Protein AF-A0A2N0L7K6-F1 (afdb_monomer_lite)

Radius of gyration: 25.54 Å; chains: 1; bounding box: 43×101×71 Å

Secondary structure (DSSP, 8-state):
-----PPP----PPPP--SSTTS-PPPHHHHHHHHHHHGGG-S-EEBTT--EEEEEE--EEP-SSS-SEEEEEEEETTTEEEEEEEEEEEETTHHHHTTGGG-GGGTTEEEEEEEE--SSEEE-TTS-EEEEEESGGGG-------SS------HHHHHHHHHHHHTT-PPPSSHHHHHHHHHHHHHHHHHHHH--

Structure (mmCIF, N/CA/C/O backbone):
data_AF-A0A2N0L7K6-F1
#
_entry.id   AF-A0A2N0L7K6-F1
#
loop_
_atom_site.group_PDB
_atom_site.id
_atom_site.type_symbol
_atom_site.label_atom_id
_atom_site.label_alt_id
_atom_site.label_comp_id
_atom_site.label_asym_id
_atom_site.label_entity_id
_atom_site.label_seq_id
_atom_site.pdbx_PDB_ins_code
_atom_site.Cartn_x
_atom_site.Cartn_y
_atom_site.Cartn_z
_atom_site.occupancy
_atom_site.B_iso_or_equiv
_atom_site.auth_seq_id
_atom_site.auth_comp_id
_atom_site.auth_asym_id
_atom_site.auth_atom_id
_atom_site.pdbx_PDB_model_num
ATOM 1 N N . MET A 1 1 ? -4.166 68.630 -48.142 1.00 38.09 1 MET A N 1
ATOM 2 C CA . MET A 1 1 ? -5.495 68.003 -48.293 1.00 38.09 1 MET A CA 1
ATOM 3 C C . MET A 1 1 ? -5.289 66.510 -48.464 1.00 38.09 1 MET A C 1
ATOM 5 O O . MET A 1 1 ? -4.488 66.118 -49.300 1.00 38.09 1 MET A O 1
ATOM 9 N N . SER A 1 2 ? -5.915 65.737 -47.579 1.00 36.50 2 SER A N 1
ATOM 10 C CA . SER A 1 2 ? -5.762 64.294 -47.369 1.00 36.50 2 SER A CA 1
ATOM 11 C C . SER A 1 2 ? -6.182 63.423 -48.553 1.00 36.50 2 SER A C 1
ATOM 13 O O . SER A 1 2 ? -7.143 63.752 -49.243 1.00 36.50 2 SER A O 1
ATOM 15 N N . ALA A 1 3 ? -5.558 62.246 -48.669 1.00 35.44 3 ALA A N 1
ATOM 16 C CA . ALA A 1 3 ? -6.136 61.073 -49.321 1.00 35.44 3 ALA A CA 1
ATOM 17 C C . ALA A 1 3 ? -5.667 59.779 -48.615 1.00 35.44 3 ALA A C 1
ATOM 19 O O . ALA A 1 3 ? -4.509 59.393 -48.702 1.00 35.4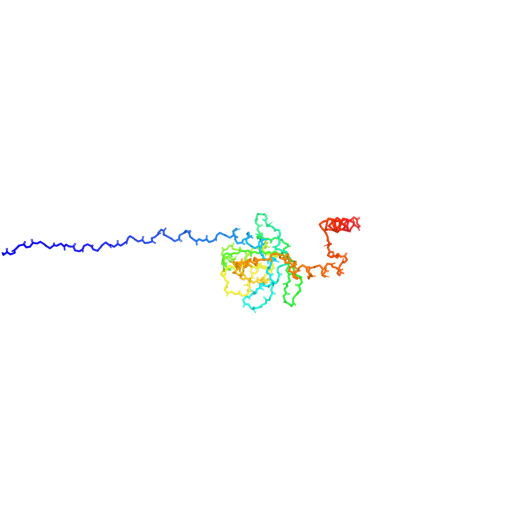4 3 ALA A O 1
ATOM 20 N N . VAL A 1 4 ? -6.592 59.207 -47.837 1.00 41.91 4 VAL A N 1
ATOM 21 C CA . VAL A 1 4 ? -6.990 57.787 -47.726 1.00 41.91 4 VAL A CA 1
ATOM 22 C C . VAL A 1 4 ? -5.918 56.694 -47.895 1.00 41.91 4 VAL A C 1
ATOM 24 O O . VAL A 1 4 ? -5.452 56.465 -49.002 1.00 41.91 4 VAL A O 1
ATOM 27 N N . LEU A 1 5 ? -5.717 55.874 -46.853 1.00 37.44 5 LEU A N 1
ATOM 28 C CA . LEU A 1 5 ? -5.849 54.411 -46.963 1.00 37.44 5 LEU A CA 1
ATOM 29 C C . LEU A 1 5 ? -6.133 53.788 -45.585 1.00 37.44 5 LEU A C 1
ATOM 31 O O . LEU A 1 5 ? -5.420 54.027 -44.615 1.00 37.44 5 LEU A O 1
ATOM 35 N N . ALA A 1 6 ? -7.219 53.022 -45.511 1.00 43.22 6 ALA A N 1
ATOM 36 C CA . ALA A 1 6 ? -7.657 52.282 -44.338 1.00 43.22 6 ALA A CA 1
ATOM 37 C C . ALA A 1 6 ? -6.909 50.945 -44.259 1.00 43.22 6 ALA A C 1
ATOM 39 O O . ALA A 1 6 ? -7.029 50.130 -45.175 1.00 43.22 6 ALA A O 1
ATOM 40 N N . GLU A 1 7 ? -6.189 50.694 -43.165 1.00 45.44 7 GLU A N 1
ATOM 41 C CA . GLU A 1 7 ? -5.662 49.363 -42.865 1.00 45.44 7 GLU A CA 1
ATOM 42 C C . GLU A 1 7 ? -6.612 48.582 -41.955 1.00 45.44 7 GLU A C 1
ATOM 44 O O . GLU A 1 7 ? -7.137 49.051 -40.944 1.00 45.44 7 GLU A O 1
ATOM 49 N N . LYS A 1 8 ? -6.868 47.362 -42.412 1.00 43.09 8 LYS A N 1
ATOM 50 C CA . LYS A 1 8 ? -7.850 46.396 -41.947 1.00 43.09 8 LYS A CA 1
ATOM 51 C C . LYS A 1 8 ? -7.255 45.622 -40.770 1.00 43.09 8 LYS A C 1
ATOM 53 O O . LYS A 1 8 ? -6.290 44.886 -40.938 1.00 43.09 8 LYS A O 1
ATOM 58 N N . LEU A 1 9 ? -7.859 45.761 -39.592 1.00 40.34 9 LEU A N 1
ATOM 59 C CA . LEU A 1 9 ? -7.552 44.972 -38.399 1.00 40.34 9 LEU A CA 1
ATOM 60 C C . LEU A 1 9 ? -7.878 43.487 -38.654 1.00 40.34 9 LEU A C 1
ATOM 62 O O . LEU A 1 9 ? -9.026 43.062 -38.514 1.00 40.34 9 LEU A O 1
ATOM 66 N N . VAL A 1 10 ? -6.881 42.690 -39.040 1.00 46.50 10 VAL A N 1
ATOM 67 C CA . VAL A 1 10 ? -6.981 41.226 -39.026 1.00 46.50 10 VAL A CA 1
ATOM 68 C C . VAL A 1 10 ? -6.795 40.775 -37.581 1.00 46.50 10 VAL A C 1
ATOM 70 O O . VAL A 1 10 ? -5.700 40.816 -37.031 1.00 46.50 10 VAL A O 1
ATOM 73 N N . ARG A 1 11 ? -7.898 40.376 -36.942 1.00 42.31 11 ARG A N 1
ATOM 74 C CA . ARG A 1 11 ? -7.862 39.607 -35.697 1.00 42.31 11 ARG A CA 1
ATOM 75 C C . ARG A 1 11 ? -7.390 38.201 -36.049 1.00 42.31 11 ARG A C 1
ATOM 77 O O . ARG A 1 11 ? -8.172 37.405 -36.565 1.00 42.31 11 ARG A O 1
ATOM 84 N N . GLU A 1 12 ? -6.122 37.903 -35.799 1.00 40.78 12 GLU A N 1
ATOM 85 C CA . GLU A 1 12 ? -5.646 36.524 -35.824 1.00 40.78 12 GLU A CA 1
ATOM 86 C C . GLU A 1 12 ? -6.385 35.743 -34.735 1.00 40.78 12 GLU A C 1
ATOM 88 O O . GLU A 1 12 ? -6.307 36.047 -33.544 1.00 40.78 12 GLU A O 1
ATOM 93 N N . THR A 1 13 ? -7.187 34.773 -35.162 1.00 44.47 13 THR A N 1
ATOM 94 C CA . THR A 1 13 ? -7.835 33.829 -34.253 1.00 44.47 13 THR A CA 1
ATOM 95 C C . THR A 1 13 ? -6.778 32.779 -33.910 1.00 44.47 13 THR A C 1
ATOM 97 O O . THR A 1 13 ? -6.239 32.180 -34.844 1.00 44.47 13 THR A O 1
ATOM 100 N N . PRO A 1 14 ? -6.422 32.555 -32.632 1.00 44.44 14 PRO A N 1
ATOM 101 C CA . PRO A 1 14 ? -5.421 31.549 -32.301 1.00 44.44 14 PRO A CA 1
ATOM 102 C C . PRO A 1 14 ? -5.922 30.155 -32.718 1.00 44.44 14 PRO A C 1
ATOM 104 O O . PRO A 1 14 ? -7.120 29.879 -32.593 1.00 44.44 14 PRO A O 1
ATOM 107 N N . PRO A 1 15 ? -5.041 29.272 -33.227 1.00 41.97 15 PRO A N 1
ATOM 108 C CA . PRO A 1 15 ? -5.446 27.948 -33.674 1.00 41.97 15 PRO A CA 1
ATOM 109 C C . PRO A 1 15 ? -6.003 27.124 -32.509 1.00 41.97 15 PRO A C 1
ATOM 111 O O . PRO A 1 15 ? -5.512 27.194 -31.379 1.00 41.97 15 PRO A O 1
ATOM 114 N N . ALA A 1 16 ? -7.042 26.343 -32.814 1.00 45.81 16 ALA A N 1
ATOM 115 C CA . ALA A 1 16 ? -7.744 25.474 -31.882 1.00 45.81 16 ALA A CA 1
ATOM 116 C C . ALA A 1 16 ? -6.770 24.597 -31.076 1.00 45.81 16 ALA A C 1
ATOM 118 O O . ALA A 1 16 ? -5.886 23.925 -31.613 1.00 45.81 16 ALA A O 1
ATOM 119 N N . SER A 1 17 ? -6.949 24.620 -29.759 1.00 49.50 17 SER A N 1
ATOM 120 C CA . SER A 1 17 ? -6.114 24.009 -28.727 1.00 49.50 17 SER A CA 1
ATOM 121 C C . SER A 1 17 ? -6.269 22.485 -28.632 1.00 49.50 17 SER A C 1
ATOM 123 O O . SER A 1 17 ? -6.449 21.934 -27.549 1.00 49.50 17 SER A O 1
ATOM 125 N N . GLU A 1 18 ? -6.168 21.763 -29.746 1.00 44.78 18 GLU A N 1
ATOM 126 C CA . GLU A 1 18 ? -6.489 20.328 -29.774 1.00 44.78 18 GLU A CA 1
ATOM 127 C C . GLU A 1 18 ? -5.304 19.389 -29.478 1.00 44.78 18 GLU A C 1
ATOM 129 O O . GLU A 1 18 ? -5.465 18.174 -29.463 1.00 44.78 18 GLU A O 1
ATOM 134 N N . HIS A 1 19 ? -4.105 19.913 -29.187 1.00 43.53 19 HIS A N 1
ATOM 135 C CA . HIS A 1 19 ? -2.897 19.079 -29.036 1.00 43.53 19 HIS A CA 1
ATOM 136 C C . HIS A 1 19 ? -2.070 19.284 -27.751 1.00 43.53 19 HIS A C 1
ATOM 138 O O . HIS A 1 19 ? -1.008 18.676 -27.609 1.00 43.53 19 HIS A O 1
ATOM 144 N N . TYR A 1 20 ? -2.547 20.058 -26.766 1.00 40.06 20 TYR A N 1
ATOM 145 C CA . TYR A 1 20 ? -1.814 20.278 -25.500 1.00 40.06 20 TYR A CA 1
ATOM 146 C C . TYR A 1 20 ? -2.262 19.372 -24.328 1.00 40.06 20 TYR A C 1
ATOM 148 O O . TYR A 1 20 ? -1.708 19.436 -23.234 1.00 40.06 20 TYR A O 1
ATOM 156 N N . GLY A 1 21 ? -3.245 18.487 -24.534 1.00 40.59 21 GLY A N 1
ATOM 157 C CA . GLY A 1 21 ? -3.916 17.750 -23.449 1.00 40.59 21 GLY A CA 1
ATOM 158 C C . GLY A 1 21 ? -3.275 16.437 -22.970 1.00 40.59 21 GLY A C 1
ATOM 159 O O . GLY A 1 21 ? -3.808 15.818 -22.055 1.00 40.59 21 GLY A O 1
ATOM 160 N N . LYS A 1 22 ? -2.163 15.967 -23.560 1.00 48.25 22 LYS A N 1
ATOM 161 C CA . LYS A 1 22 ? -1.591 14.631 -23.251 1.00 48.25 22 LYS A CA 1
ATOM 162 C C . LYS A 1 22 ? -0.268 14.621 -22.466 1.00 48.25 22 LYS A C 1
ATOM 164 O O . LYS A 1 22 ? 0.197 13.539 -22.124 1.00 48.25 22 LYS A O 1
ATOM 169 N N . LYS A 1 23 ? 0.359 15.768 -22.169 1.00 50.19 23 LYS A N 1
ATOM 170 C CA . LYS A 1 23 ? 1.785 15.800 -21.763 1.00 50.19 23 LYS A CA 1
ATOM 171 C C . LYS A 1 23 ? 2.121 15.832 -20.262 1.00 50.19 23 LYS A C 1
ATOM 173 O O . LYS A 1 23 ? 3.291 15.670 -19.954 1.00 50.19 23 LYS A O 1
ATOM 178 N N . ASN A 1 24 ? 1.160 15.933 -19.337 1.00 55.50 24 ASN A N 1
ATOM 179 C CA . ASN A 1 24 ? 1.453 16.032 -17.892 1.00 55.50 24 ASN A CA 1
ATOM 180 C C . ASN A 1 24 ? 0.629 15.057 -17.022 1.00 55.50 24 ASN A C 1
ATOM 182 O O . ASN A 1 24 ? -0.091 15.483 -16.123 1.00 55.50 24 ASN A O 1
ATOM 186 N N . ARG A 1 25 ? 0.712 13.740 -17.257 1.00 75.56 25 ARG A N 1
ATOM 187 C CA . ARG A 1 25 ? 0.256 12.752 -16.254 1.00 75.56 25 ARG A CA 1
ATOM 188 C C . ARG A 1 25 ? 1.461 12.194 -15.511 1.00 75.56 25 ARG A C 1
ATOM 190 O O . ARG A 1 25 ? 2.425 11.770 -16.141 1.00 75.56 25 ARG A O 1
ATOM 197 N N . ILE A 1 26 ? 1.397 12.204 -14.180 1.00 84.25 26 ILE A N 1
ATOM 198 C CA . ILE A 1 26 ? 2.394 11.556 -13.325 1.00 84.25 26 ILE A CA 1
ATOM 199 C C . ILE A 1 26 ? 2.335 10.047 -13.613 1.00 84.25 26 ILE A C 1
ATOM 201 O O . ILE A 1 26 ? 1.259 9.466 -13.487 1.00 84.25 26 ILE A O 1
ATOM 205 N N . PRO A 1 27 ? 3.439 9.399 -14.013 1.00 90.31 27 PRO A N 1
ATOM 206 C CA . PRO A 1 27 ? 3.455 7.953 -14.195 1.00 90.31 27 PRO A CA 1
ATOM 207 C C . PRO A 1 27 ? 3.298 7.209 -12.860 1.00 90.31 27 PRO A C 1
ATOM 209 O O . PRO A 1 27 ? 4.022 7.498 -11.906 1.00 90.31 27 PRO A O 1
ATOM 212 N N . GLU A 1 28 ? 2.427 6.200 -12.805 1.00 92.69 28 GLU A N 1
ATOM 213 C CA . GLU A 1 28 ? 2.146 5.421 -11.582 1.00 92.69 28 GLU A CA 1
ATOM 214 C C . GLU A 1 28 ? 3.379 4.692 -11.047 1.00 92.69 28 GLU A C 1
ATOM 216 O O . GLU A 1 28 ? 3.614 4.674 -9.842 1.00 92.69 28 GLU A O 1
ATOM 221 N N . HIS A 1 29 ? 4.278 4.235 -11.923 1.00 93.00 29 HIS A N 1
ATOM 222 C CA . HIS A 1 29 ? 5.540 3.630 -11.490 1.00 93.00 29 HIS A CA 1
ATOM 223 C C . HIS A 1 29 ? 6.430 4.592 -10.669 1.00 93.00 29 HIS A C 1
ATOM 225 O O . HIS A 1 29 ? 7.262 4.140 -9.879 1.00 93.00 29 HIS A O 1
ATOM 231 N N . LEU A 1 30 ? 6.292 5.918 -10.830 1.00 94.56 30 LEU A N 1
ATOM 232 C CA . LEU A 1 30 ? 6.985 6.886 -9.971 1.00 94.56 30 LEU A CA 1
ATOM 233 C C . LEU A 1 30 ? 6.340 6.961 -8.584 1.00 94.56 30 LEU A C 1
ATOM 235 O O . LEU A 1 30 ? 7.062 7.087 -7.596 1.00 94.56 30 LEU A O 1
ATOM 239 N N . LEU A 1 31 ? 5.014 6.829 -8.504 1.00 95.81 31 LEU A N 1
ATOM 240 C CA . LEU A 1 31 ? 4.284 6.733 -7.239 1.00 95.81 31 LEU A CA 1
ATOM 241 C C . LEU A 1 31 ? 4.623 5.435 -6.506 1.00 95.81 31 LEU A C 1
ATOM 243 O O . LEU A 1 31 ? 4.918 5.480 -5.315 1.00 95.81 31 LEU A O 1
ATOM 247 N N . ALA A 1 32 ? 4.715 4.312 -7.219 1.00 96.19 32 ALA A N 1
ATOM 248 C CA . ALA A 1 32 ? 5.182 3.047 -6.659 1.00 96.19 32 ALA A CA 1
ATOM 249 C C . ALA A 1 32 ? 6.607 3.156 -6.098 1.00 96.19 32 ALA A C 1
ATOM 251 O O . ALA A 1 32 ? 6.879 2.753 -4.966 1.00 96.19 32 ALA A O 1
ATOM 252 N N . ARG A 1 33 ? 7.528 3.797 -6.827 1.00 96.19 33 ARG A N 1
ATOM 253 C CA . ARG A 1 33 ? 8.880 4.073 -6.309 1.00 96.19 33 ARG A CA 1
ATOM 254 C C . ARG A 1 33 ? 8.867 4.992 -5.087 1.00 96.19 33 ARG A C 1
ATOM 256 O O . ARG A 1 33 ? 9.688 4.811 -4.188 1.00 96.19 33 ARG A O 1
ATOM 263 N N . LEU A 1 34 ? 7.978 5.984 -5.053 1.00 95.56 34 LEU A N 1
ATOM 264 C CA . LEU A 1 34 ? 7.824 6.877 -3.906 1.00 95.56 34 LEU A CA 1
ATOM 265 C C . LEU A 1 34 ? 7.324 6.105 -2.679 1.00 95.56 34 LEU A C 1
ATOM 267 O O . LEU A 1 34 ? 7.922 6.222 -1.609 1.00 95.56 34 LEU A O 1
ATOM 271 N N . TRP A 1 35 ? 6.299 5.271 -2.858 1.00 97.56 35 TRP A N 1
ATOM 272 C CA . TRP A 1 35 ? 5.774 4.364 -1.843 1.00 97.56 35 TRP A CA 1
ATOM 273 C C . TRP A 1 35 ? 6.875 3.472 -1.275 1.00 97.56 35 TRP A C 1
ATOM 275 O O . TRP A 1 35 ? 7.168 3.537 -0.081 1.00 97.56 35 TRP A O 1
ATOM 285 N N . GLN A 1 36 ? 7.573 2.734 -2.141 1.00 96.81 36 GLN A N 1
ATOM 286 C CA . GLN A 1 36 ? 8.645 1.822 -1.744 1.00 96.81 36 GLN A CA 1
ATOM 287 C C . GLN A 1 36 ? 9.720 2.507 -0.887 1.00 96.81 36 GLN A C 1
ATOM 289 O O . GLN A 1 36 ? 10.240 1.912 0.054 1.00 96.81 36 GLN A O 1
ATOM 294 N N . LYS A 1 37 ? 10.065 3.761 -1.205 1.00 95.19 37 LYS A N 1
ATOM 295 C CA . LYS A 1 37 ? 11.142 4.497 -0.527 1.00 95.19 37 LYS A CA 1
ATOM 296 C C . LYS A 1 37 ? 10.705 5.200 0.755 1.00 95.19 37 LYS A C 1
ATOM 298 O O . LYS A 1 37 ? 11.534 5.369 1.651 1.00 95.19 37 LYS A O 1
ATOM 303 N N . LYS A 1 38 ? 9.459 5.678 0.818 1.00 95.25 38 LYS A N 1
ATOM 304 C CA . LYS A 1 38 ? 9.026 6.636 1.847 1.00 95.25 38 LYS A CA 1
ATOM 305 C C . LYS A 1 38 ? 7.856 6.183 2.709 1.00 95.25 38 LYS A C 1
ATOM 307 O O . LYS A 1 38 ? 7.708 6.734 3.796 1.00 95.25 38 LYS A O 1
ATOM 312 N N . ALA A 1 39 ? 7.046 5.219 2.276 1.00 95.25 39 ALA A N 1
ATOM 313 C CA . ALA A 1 39 ? 5.815 4.865 2.982 1.00 95.25 39 ALA A CA 1
ATOM 314 C C . ALA A 1 39 ? 6.083 4.427 4.431 1.00 95.25 39 ALA A C 1
ATOM 316 O O . ALA A 1 39 ? 5.465 4.954 5.349 1.00 95.25 39 ALA A O 1
ATOM 317 N N . ALA A 1 40 ? 7.092 3.576 4.651 1.00 93.62 40 ALA A N 1
ATOM 318 C CA . ALA A 1 40 ? 7.474 3.111 5.990 1.00 93.62 40 ALA A CA 1
ATOM 319 C C . ALA A 1 40 ? 8.163 4.167 6.877 1.00 93.62 40 ALA A C 1
ATOM 321 O O . ALA A 1 40 ? 8.447 3.912 8.044 1.00 93.62 40 ALA A O 1
ATOM 322 N N . ARG A 1 41 ? 8.462 5.356 6.335 1.00 91.94 41 ARG A N 1
ATOM 323 C CA . ARG A 1 41 ? 9.000 6.487 7.112 1.00 91.94 41 ARG A CA 1
ATOM 324 C C . ARG A 1 41 ? 7.902 7.385 7.664 1.00 91.94 41 ARG A C 1
ATOM 326 O O . ARG A 1 41 ? 8.179 8.199 8.538 1.00 91.94 41 ARG A O 1
ATOM 333 N N . GLN A 1 42 ? 6.685 7.268 7.137 1.00 90.50 42 GLN A N 1
ATOM 334 C CA . GLN A 1 42 ? 5.552 8.015 7.658 1.00 90.50 42 GLN A CA 1
ATOM 335 C C . GLN A 1 42 ? 5.126 7.424 8.993 1.00 90.50 42 GLN A C 1
ATOM 337 O O . GLN A 1 42 ? 5.017 6.207 9.129 1.00 90.50 42 GLN A O 1
ATOM 342 N N . GLU A 1 43 ? 4.850 8.291 9.964 1.00 89.56 43 GLU A N 1
ATOM 343 C CA . GLU A 1 43 ? 4.298 7.843 11.239 1.00 89.56 43 GLU A CA 1
ATOM 344 C C . GLU A 1 43 ? 2.881 7.293 11.035 1.00 89.56 43 GLU A C 1
ATOM 346 O O . GLU A 1 43 ? 2.601 6.160 11.413 1.00 89.56 43 GLU A O 1
ATOM 351 N N . TRP A 1 44 ? 2.022 8.065 10.361 1.00 93.69 44 TRP A N 1
ATOM 352 C CA . TRP A 1 44 ? 0.657 7.670 10.025 1.00 93.69 44 TRP A CA 1
ATOM 353 C C . TRP A 1 44 ? 0.233 8.229 8.669 1.00 93.69 44 TRP A C 1
ATOM 355 O O . TRP A 1 44 ? 0.333 9.429 8.413 1.00 93.69 44 TRP A O 1
ATOM 365 N N . LEU A 1 45 ? -0.321 7.359 7.833 1.00 95.75 45 LEU A N 1
ATOM 366 C CA . LEU A 1 45 ? -1.228 7.725 6.754 1.00 95.75 45 LEU A CA 1
ATOM 367 C C . LEU A 1 45 ? -2.661 7.707 7.291 1.00 95.75 45 LEU A C 1
ATOM 369 O O . LEU A 1 45 ? -2.951 7.083 8.314 1.00 95.75 45 LEU A O 1
ATOM 373 N N . ARG A 1 46 ? -3.567 8.405 6.609 1.00 94.06 46 ARG A N 1
ATOM 374 C CA . ARG A 1 46 ? -4.976 8.473 6.998 1.00 94.06 46 ARG A CA 1
ATOM 375 C C . ARG A 1 46 ? -5.869 8.203 5.806 1.00 94.06 46 ARG A C 1
ATOM 377 O O . ARG A 1 46 ? -5.598 8.692 4.706 1.00 94.06 46 AR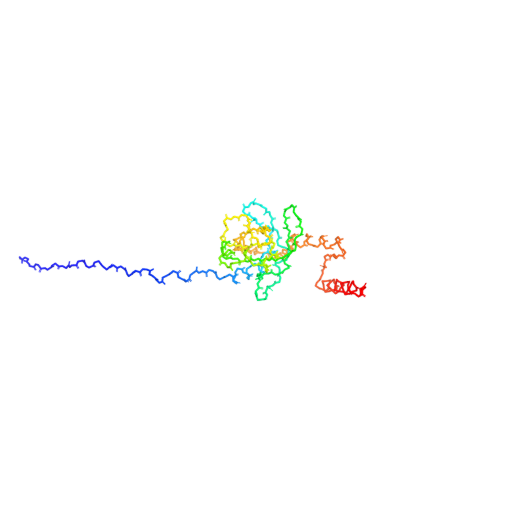G A O 1
ATOM 384 N N . THR A 1 47 ? -6.925 7.437 6.044 1.00 93.81 47 THR A N 1
ATOM 385 C CA . THR A 1 47 ? -8.018 7.308 5.083 1.00 93.81 47 THR A CA 1
ATOM 386 C C . THR A 1 47 ? -8.863 8.578 5.075 1.00 93.81 47 THR A C 1
ATOM 388 O O . THR A 1 47 ? -8.800 9.384 6.008 1.00 93.81 47 THR A O 1
ATOM 391 N N . HIS A 1 48 ? -9.702 8.749 4.051 1.00 86.38 48 HIS A N 1
ATOM 392 C CA . HIS A 1 48 ? -10.688 9.836 4.029 1.00 86.38 48 HIS A CA 1
ATOM 393 C C . HIS A 1 48 ? -11.657 9.774 5.233 1.00 86.38 48 HIS A C 1
ATOM 395 O O . HIS A 1 48 ? -12.127 10.804 5.703 1.00 86.38 48 HIS A O 1
ATOM 401 N N . GLY A 1 49 ? -11.910 8.574 5.775 1.00 85.69 49 GLY A N 1
ATOM 402 C CA . GLY A 1 49 ? -12.705 8.359 6.992 1.00 85.69 49 GLY A CA 1
ATOM 403 C C . GLY A 1 49 ? -11.956 8.628 8.306 1.00 85.69 49 GLY A C 1
ATOM 404 O O . GLY A 1 49 ? -12.536 8.504 9.379 1.00 85.69 49 GLY A O 1
ATOM 405 N N . GLY A 1 50 ? -10.670 8.991 8.248 1.00 91.31 50 GLY A N 1
ATOM 406 C CA . GLY A 1 50 ? -9.856 9.356 9.410 1.00 91.31 50 GLY A CA 1
ATOM 407 C C . GLY A 1 50 ? -9.079 8.209 10.062 1.00 91.31 50 GLY A C 1
ATOM 408 O O . GLY A 1 50 ? -8.183 8.499 10.863 1.00 91.31 50 GLY A O 1
ATOM 409 N N . THR A 1 51 ? -9.353 6.954 9.684 1.00 94.25 51 THR A N 1
ATOM 410 C CA . THR A 1 51 ? -8.639 5.758 10.162 1.00 94.25 51 THR A CA 1
ATOM 411 C C . THR A 1 51 ? -7.150 5.885 9.891 1.00 94.25 51 THR A C 1
ATOM 413 O O . THR A 1 51 ? -6.736 6.139 8.752 1.00 94.25 51 THR A O 1
ATOM 416 N N . LYS A 1 52 ? -6.334 5.699 10.929 1.00 95.94 52 LYS A N 1
ATOM 417 C CA . LYS A 1 52 ? -4.880 5.738 10.787 1.00 95.94 52 LYS A CA 1
ATOM 418 C C . LYS A 1 52 ? -4.327 4.399 10.313 1.00 95.94 52 LYS A C 1
ATOM 420 O O . LYS A 1 52 ? -4.711 3.337 10.802 1.00 95.94 52 LYS A O 1
ATOM 425 N N . ILE A 1 53 ? -3.384 4.474 9.382 1.00 97.00 53 ILE A N 1
ATOM 426 C CA . ILE A 1 53 ? -2.662 3.327 8.838 1.00 97.00 53 ILE A CA 1
ATOM 427 C C . ILE A 1 53 ? -1.172 3.644 8.862 1.00 97.00 53 ILE A C 1
ATOM 429 O O . ILE A 1 53 ? -0.736 4.634 8.276 1.00 97.00 53 ILE A O 1
ATOM 433 N N . ARG A 1 54 ? -0.379 2.805 9.525 1.00 96.88 54 ARG A N 1
ATOM 434 C CA . ARG A 1 54 ? 1.083 2.894 9.518 1.00 96.88 54 ARG A CA 1
ATOM 435 C C . ARG A 1 54 ? 1.652 1.769 8.673 1.00 96.88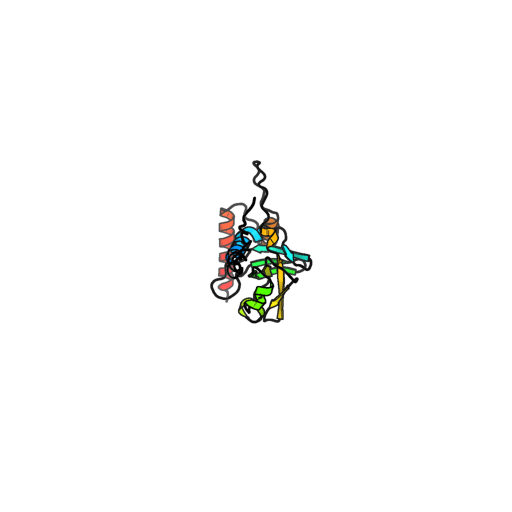 54 ARG A C 1
ATOM 437 O O . ARG A 1 54 ? 1.283 0.607 8.822 1.00 96.88 54 ARG A O 1
ATOM 444 N N . VAL A 1 55 ? 2.567 2.119 7.779 1.00 97.12 55 VAL A N 1
ATOM 445 C CA . VAL A 1 55 ? 3.252 1.146 6.928 1.00 97.12 55 VAL A CA 1
ATOM 446 C C . VAL A 1 55 ? 4.480 0.651 7.677 1.00 97.12 55 VAL A C 1
ATOM 448 O O . VAL A 1 55 ? 5.391 1.425 7.945 1.00 97.12 55 VAL A O 1
ATOM 451 N N . ILE A 1 56 ? 4.512 -0.634 8.018 1.00 96.19 56 ILE A N 1
ATOM 452 C CA . ILE A 1 56 ? 5.675 -1.260 8.661 1.00 96.19 56 ILE A CA 1
ATOM 453 C C . ILE A 1 56 ? 6.625 -1.790 7.588 1.00 96.19 56 ILE A C 1
ATOM 455 O O . ILE A 1 56 ? 7.829 -1.550 7.627 1.00 96.19 56 ILE A O 1
ATOM 459 N N . TYR A 1 57 ? 6.067 -2.481 6.594 1.00 97.19 57 TYR A N 1
ATOM 460 C CA . TYR A 1 57 ? 6.781 -2.949 5.414 1.00 97.19 57 TYR A CA 1
ATOM 461 C C . TYR A 1 57 ? 5.946 -2.616 4.172 1.00 97.19 57 TYR A C 1
ATOM 463 O O . TYR A 1 57 ? 4.796 -3.052 4.103 1.00 97.19 57 TYR A O 1
ATOM 471 N N . PRO A 1 58 ? 6.483 -1.869 3.185 1.00 97.12 58 PRO A N 1
ATOM 472 C CA . PRO A 1 58 ? 5.712 -1.428 2.019 1.00 97.12 58 PRO A CA 1
ATOM 473 C C . PRO A 1 58 ? 5.303 -2.569 1.078 1.00 97.12 58 PRO A C 1
ATOM 475 O O . PRO A 1 58 ? 4.488 -2.339 0.190 1.00 97.12 58 PRO A O 1
ATOM 478 N N . GLY A 1 59 ? 5.859 -3.769 1.270 1.00 97.81 59 GLY A N 1
ATOM 479 C CA . GLY A 1 59 ? 5.686 -4.920 0.392 1.00 97.81 59 GLY A CA 1
ATOM 480 C C . GLY A 1 59 ? 6.858 -5.111 -0.573 1.00 97.81 59 GLY A C 1
ATOM 481 O O . GLY A 1 59 ? 7.709 -4.234 -0.753 1.00 97.81 59 GLY A O 1
ATOM 482 N N . SER A 1 60 ? 6.905 -6.284 -1.197 1.00 96.50 60 SER A N 1
ATOM 483 C CA . SER A 1 60 ? 7.801 -6.590 -2.316 1.00 96.50 60 SER A CA 1
ATOM 484 C C . SER A 1 60 ? 7.128 -6.197 -3.626 1.00 96.50 60 SER A C 1
ATOM 486 O O . SER A 1 60 ? 5.940 -6.463 -3.774 1.00 96.50 60 SER A O 1
ATOM 488 N N . LEU A 1 61 ? 7.865 -5.625 -4.580 1.00 95.75 61 LEU A N 1
ATOM 489 C CA . LEU A 1 61 ? 7.313 -5.290 -5.900 1.00 95.75 61 LEU A CA 1
ATOM 490 C C . LEU A 1 61 ? 6.631 -6.511 -6.535 1.00 95.75 61 LEU A C 1
ATOM 492 O O . LEU A 1 61 ? 7.210 -7.600 -6.561 1.00 95.75 61 LEU A O 1
ATOM 496 N N . GLY A 1 62 ? 5.410 -6.321 -7.028 1.00 89.69 62 GLY A N 1
ATOM 497 C CA . GLY A 1 62 ? 4.705 -7.303 -7.839 1.00 89.69 62 GLY A CA 1
ATOM 498 C C . GLY A 1 62 ? 5.418 -7.520 -9.174 1.00 89.69 62 GLY A C 1
ATOM 499 O O . GLY A 1 62 ? 6.029 -6.606 -9.730 1.00 89.69 62 GLY A O 1
ATOM 500 N N . THR A 1 63 ? 5.362 -8.743 -9.699 1.00 82.00 63 THR A N 1
ATOM 501 C CA . THR A 1 63 ? 5.892 -9.067 -11.029 1.00 82.00 63 THR A CA 1
ATOM 502 C C . THR A 1 63 ? 4.764 -9.577 -11.911 1.00 82.00 63 THR A C 1
ATOM 504 O O . THR A 1 63 ? 4.237 -10.660 -11.665 1.00 82.00 63 THR A O 1
ATOM 507 N N . GLY A 1 64 ? 4.423 -8.819 -12.952 1.00 80.75 64 GLY A N 1
ATOM 508 C CA . GLY A 1 64 ? 3.380 -9.185 -13.911 1.00 80.75 64 GLY A CA 1
ATOM 509 C C . GLY A 1 64 ? 1.998 -8.660 -13.524 1.00 80.75 64 GLY A C 1
ATOM 510 O O . GLY A 1 64 ? 1.876 -7.526 -13.078 1.00 80.75 64 GLY A O 1
ATOM 511 N N . ALA A 1 65 ? 0.964 -9.469 -13.759 1.00 81.56 65 ALA A N 1
ATOM 512 C CA . ALA A 1 65 ? -0.418 -9.111 -13.454 1.00 81.56 65 ALA A CA 1
ATOM 513 C C . ALA A 1 65 ? -0.708 -9.233 -11.949 1.00 81.56 65 ALA A C 1
ATOM 515 O O . ALA A 1 65 ? -0.249 -10.177 -11.301 1.00 81.56 65 ALA A O 1
ATOM 516 N N . GLY A 1 66 ? -1.497 -8.303 -11.413 1.00 93.50 66 GLY A N 1
ATOM 517 C CA . GLY A 1 66 ? -1.830 -8.226 -9.993 1.00 93.50 66 GLY A CA 1
ATOM 518 C C . GLY A 1 66 ? -1.315 -6.935 -9.356 1.00 93.50 66 GLY A C 1
ATOM 519 O O . GLY A 1 66 ? -0.955 -6.004 -10.074 1.00 93.50 66 GLY A O 1
ATOM 520 N N . PRO A 1 67 ? -1.303 -6.869 -8.016 1.00 97.69 67 PRO A N 1
ATOM 521 C CA . PRO A 1 67 ? -1.075 -5.613 -7.330 1.00 97.69 67 PRO A CA 1
ATOM 522 C C . PRO A 1 67 ? 0.386 -5.153 -7.353 1.00 97.69 67 PRO A C 1
ATOM 524 O O . PRO A 1 67 ? 1.304 -5.981 -7.360 1.00 97.69 67 PRO A O 1
ATOM 527 N N . ASP A 1 68 ? 0.597 -3.837 -7.286 1.00 98.12 68 ASP A N 1
ATOM 528 C CA . ASP A 1 68 ? 1.922 -3.199 -7.339 1.00 98.12 68 ASP A CA 1
ATOM 529 C C . ASP A 1 68 ? 2.900 -3.726 -6.281 1.00 98.12 68 ASP A C 1
ATOM 531 O O . ASP A 1 68 ? 4.103 -3.861 -6.536 1.00 98.12 68 ASP A O 1
ATOM 535 N N . PHE A 1 69 ? 2.400 -4.026 -5.079 1.00 98.50 69 PHE A N 1
ATOM 536 C CA . PHE A 1 69 ? 3.187 -4.584 -3.984 1.00 98.50 69 PHE A CA 1
ATOM 537 C C . PHE A 1 69 ? 2.492 -5.775 -3.344 1.00 98.50 69 PHE A C 1
ATOM 539 O O . PHE A 1 69 ? 1.306 -5.744 -3.025 1.00 98.50 69 PHE A O 1
ATOM 546 N N . ARG A 1 70 ? 3.278 -6.813 -3.068 1.00 98.00 70 ARG A N 1
ATOM 547 C CA . ARG A 1 70 ? 2.846 -8.044 -2.412 1.00 98.00 70 ARG A CA 1
ATOM 548 C C . ARG A 1 70 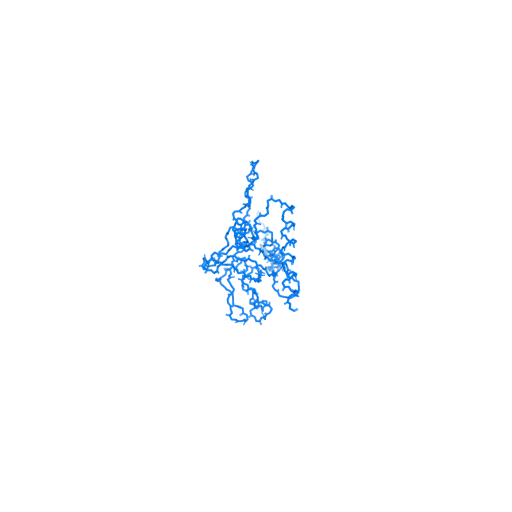? 3.324 -8.094 -0.971 1.00 98.00 70 ARG A C 1
ATOM 550 O O . ARG A 1 70 ? 4.445 -7.680 -0.671 1.00 98.00 70 ARG A O 1
ATOM 557 N N . ASN A 1 71 ? 2.526 -8.706 -0.099 1.00 97.00 71 ASN A N 1
ATOM 558 C CA . ASN A 1 71 ? 2.918 -9.026 1.281 1.00 97.00 71 ASN A CA 1
ATOM 559 C C . ASN A 1 71 ? 3.405 -7.823 2.114 1.00 97.00 71 ASN A C 1
ATOM 561 O O . ASN A 1 71 ? 4.304 -7.967 2.947 1.00 97.00 71 ASN A O 1
ATOM 565 N N . ALA A 1 72 ? 2.831 -6.645 1.896 1.00 98.25 72 ALA A N 1
ATOM 566 C CA . ALA A 1 72 ? 2.992 -5.516 2.793 1.00 98.25 72 ALA A CA 1
ATOM 567 C C . ALA A 1 72 ? 2.533 -5.874 4.212 1.00 98.25 72 ALA A C 1
ATOM 569 O O . ALA A 1 72 ? 1.661 -6.727 4.416 1.00 98.25 72 ALA A O 1
ATOM 570 N N . LEU A 1 73 ? 3.136 -5.202 5.189 1.00 98.12 73 LEU A N 1
ATOM 571 C CA . LEU A 1 73 ? 2.773 -5.296 6.595 1.00 98.12 73 LEU A CA 1
ATOM 572 C C . LEU A 1 73 ? 2.341 -3.914 7.069 1.00 98.12 73 LEU A C 1
ATOM 574 O O . LEU A 1 73 ? 3.124 -2.962 7.024 1.00 98.12 73 LEU A O 1
ATOM 578 N N . LEU A 1 74 ? 1.092 -3.816 7.501 1.00 97.19 74 LEU A N 1
ATOM 579 C CA . LEU A 1 74 ? 0.445 -2.579 7.906 1.00 97.19 74 LEU A CA 1
ATOM 580 C C . LEU A 1 74 ? -0.019 -2.706 9.351 1.00 97.19 74 LEU A C 1
ATOM 582 O O . LEU A 1 74 ? -0.454 -3.772 9.773 1.00 97.19 74 LEU A O 1
ATOM 586 N N . GLU A 1 75 ? 0.023 -1.611 10.090 1.00 96.62 75 GLU A N 1
ATOM 587 C CA . GLU A 1 75 ? -0.752 -1.465 11.314 1.00 96.62 75 GLU A CA 1
ATOM 588 C C . GLU A 1 75 ? -1.962 -0.588 11.015 1.00 96.62 75 GLU A C 1
ATOM 590 O O . GLU A 1 75 ? -1.823 0.537 10.529 1.00 96.62 75 GLU A O 1
ATOM 595 N N . VAL A 1 76 ? -3.145 -1.117 11.303 1.00 95.19 76 VAL A N 1
ATOM 596 C CA . VAL A 1 76 ? -4.425 -0.456 11.071 1.00 95.19 76 VAL A CA 1
ATOM 597 C C . VAL A 1 76 ? -5.070 -0.163 12.420 1.00 95.19 76 VAL A C 1
ATOM 599 O O . VAL A 1 76 ? -5.242 -1.057 13.253 1.00 95.19 76 VAL A O 1
ATOM 602 N N . GLU A 1 77 ? -5.422 1.100 12.644 1.00 92.19 77 GLU A N 1
ATOM 603 C CA . GLU A 1 77 ? -6.082 1.550 13.869 1.00 92.19 77 GLU A CA 1
ATOM 604 C C . GLU A 1 77 ? -7.357 0.736 14.141 1.00 92.19 77 GLU A C 1
ATOM 606 O O . GLU A 1 77 ? -8.226 0.606 13.282 1.00 92.19 77 GLU A O 1
ATOM 611 N N . GLY A 1 78 ? -7.448 0.151 15.339 1.00 92.19 78 GLY A N 1
ATOM 612 C CA . GLY A 1 78 ? -8.575 -0.694 15.748 1.00 92.19 78 GLY A CA 1
ATOM 613 C C . GLY A 1 78 ? -8.555 -2.136 15.220 1.00 92.19 78 GLY A C 1
ATOM 614 O O . GLY A 1 78 ? -9.337 -2.947 15.703 1.00 92.19 78 GLY A O 1
ATOM 615 N N . GLN A 1 79 ? -7.656 -2.484 14.292 1.00 93.31 79 GLN A N 1
ATOM 616 C CA . GLN A 1 79 ? -7.543 -3.838 13.723 1.00 93.31 79 GLN A CA 1
ATOM 617 C C . GLN A 1 79 ? -6.188 -4.510 14.014 1.00 93.31 79 GLN A C 1
ATOM 619 O O . GLN A 1 79 ? -6.096 -5.736 14.013 1.00 93.31 79 GLN A O 1
ATOM 624 N N . GLY A 1 80 ? -5.142 -3.735 14.311 1.00 91.88 80 GLY A N 1
ATOM 625 C CA . GLY A 1 80 ? -3.803 -4.251 14.595 1.00 91.88 80 GLY A CA 1
ATOM 626 C C . GLY A 1 80 ? -3.004 -4.535 13.323 1.00 91.88 80 GLY A C 1
ATOM 627 O O . GLY A 1 80 ? -3.107 -3.802 12.338 1.00 91.88 80 GLY A O 1
ATOM 628 N N . ILE A 1 81 ? -2.165 -5.573 13.352 1.00 95.56 81 ILE A N 1
ATOM 629 C CA . ILE A 1 81 ? -1.269 -5.896 12.237 1.00 95.56 81 ILE A CA 1
ATOM 630 C C . ILE A 1 81 ? -2.010 -6.658 11.138 1.00 95.56 81 ILE A C 1
ATOM 632 O O . ILE A 1 81 ? -2.556 -7.735 11.367 1.00 95.56 81 ILE A O 1
ATOM 636 N N . VAL A 1 82 ? -1.960 -6.123 9.921 1.00 95.69 82 VAL A N 1
ATOM 637 C CA . VAL A 1 82 ? -2.557 -6.695 8.714 1.00 95.69 82 VAL A CA 1
ATOM 638 C C . VAL A 1 82 ? -1.460 -6.976 7.693 1.00 95.69 82 VAL A C 1
ATOM 640 O O . VAL A 1 82 ? -0.615 -6.125 7.413 1.00 95.69 82 VAL A O 1
ATOM 643 N N . ARG A 1 83 ? -1.491 -8.176 7.109 1.00 97.94 83 ARG A N 1
ATOM 644 C CA . ARG A 1 83 ? -0.644 -8.559 5.977 1.00 97.94 83 ARG A CA 1
ATOM 645 C C . ARG A 1 83 ? -1.490 -8.682 4.716 1.00 97.94 83 ARG A C 1
ATOM 647 O O . ARG A 1 83 ? -2.534 -9.326 4.744 1.00 97.94 83 ARG A O 1
ATOM 654 N N . GLY A 1 84 ? -1.003 -8.133 3.612 1.00 97.75 84 GLY A N 1
ATOM 655 C CA . GLY A 1 84 ? -1.637 -8.282 2.305 1.00 97.75 84 GLY A CA 1
ATOM 656 C C . GLY A 1 84 ? -0.957 -7.435 1.245 1.00 97.75 84 GLY A C 1
ATOM 657 O O . GLY A 1 84 ? 0.204 -7.071 1.399 1.00 97.75 84 GLY A O 1
ATOM 658 N N . ASP A 1 85 ? -1.671 -7.127 0.177 1.00 98.69 85 ASP A N 1
ATOM 659 C CA . ASP A 1 85 ? -1.115 -6.422 -0.972 1.00 98.69 85 ASP A CA 1
ATOM 660 C C . ASP A 1 85 ? -1.480 -4.933 -0.968 1.00 98.69 85 ASP A C 1
ATOM 662 O O . ASP A 1 85 ? -2.447 -4.517 -0.320 1.00 98.69 85 ASP A O 1
ATOM 666 N N . VAL A 1 86 ? -0.701 -4.131 -1.693 1.00 98.75 86 VAL A N 1
ATOM 667 C CA . VAL A 1 86 ? -0.942 -2.695 -1.874 1.00 98.75 86 VAL A CA 1
ATOM 668 C C . VAL A 1 86 ? -1.025 -2.392 -3.357 1.00 98.75 86 VAL A C 1
ATOM 670 O O . VAL A 1 86 ? -0.158 -2.821 -4.116 1.00 98.75 86 VAL A O 1
ATOM 673 N N . GLU A 1 87 ? -2.039 -1.618 -3.728 1.00 98.62 87 GLU A N 1
ATOM 674 C CA . GLU A 1 87 ? -2.218 -1.100 -5.083 1.00 98.62 87 GLU A CA 1
ATOM 675 C C . GLU A 1 87 ? -2.068 0.416 -5.119 1.00 98.62 87 GLU A C 1
ATOM 677 O O . GLU A 1 87 ? -2.484 1.095 -4.173 1.00 98.62 87 GLU A O 1
ATOM 682 N N . ILE A 1 88 ? -1.487 0.954 -6.194 1.00 98.12 88 ILE A N 1
ATOM 683 C CA . ILE A 1 88 ? -1.186 2.374 -6.339 1.00 98.12 88 ILE A CA 1
ATOM 684 C C . ILE A 1 88 ? -1.746 2.947 -7.635 1.00 98.12 88 ILE A C 1
ATOM 686 O O . ILE A 1 88 ? -1.441 2.489 -8.726 1.00 98.12 88 ILE A O 1
ATOM 690 N N . HIS A 1 89 ? -2.462 4.064 -7.517 1.00 97.81 89 HIS A N 1
ATOM 691 C CA . HIS A 1 89 ? -2.952 4.807 -8.677 1.00 97.81 89 HIS A CA 1
ATOM 692 C C . HIS A 1 89 ? -2.672 6.304 -8.582 1.00 97.81 89 HIS A C 1
ATOM 694 O O . HIS A 1 89 ? -2.467 6.870 -7.504 1.00 97.81 89 HIS A O 1
ATOM 700 N N . VAL A 1 90 ? -2.732 6.998 -9.722 1.00 96.19 90 VAL A N 1
ATOM 701 C CA . VAL A 1 90 ? -2.879 8.464 -9.691 1.00 96.19 90 VAL A CA 1
ATOM 702 C C . VAL A 1 90 ? -4.247 8.818 -9.115 1.00 96.19 90 VAL A C 1
ATOM 704 O O . VAL A 1 90 ? -4.342 9.651 -8.216 1.00 96.19 90 VAL A O 1
ATOM 707 N N . ARG A 1 91 ? -5.309 8.172 -9.600 1.00 96.88 91 ARG A N 1
ATOM 708 C CA . ARG A 1 91 ? -6.678 8.446 -9.164 1.00 96.88 91 ARG A CA 1
ATOM 709 C C . ARG A 1 91 ? -7.299 7.207 -8.576 1.00 96.88 91 ARG A C 1
ATOM 711 O O . ARG A 1 91 ? -7.253 6.149 -9.188 1.00 96.88 91 ARG A O 1
ATOM 718 N N . GLN A 1 92 ? -7.998 7.355 -7.461 1.00 97.38 92 GLN A N 1
ATOM 719 C CA . GLN A 1 92 ? -8.716 6.242 -6.854 1.00 97.38 92 GLN A CA 1
ATOM 720 C C . GLN A 1 92 ? -9.679 5.560 -7.842 1.00 97.38 92 GLN A C 1
ATOM 722 O O . GLN A 1 92 ? -9.782 4.336 -7.866 1.00 97.38 92 GLN A O 1
ATOM 727 N N . LYS A 1 93 ? -10.367 6.330 -8.694 1.00 96.88 93 LYS A N 1
ATOM 728 C CA . LYS A 1 93 ? -11.293 5.779 -9.696 1.00 96.88 93 LYS A CA 1
ATOM 729 C C . LYS A 1 93 ? -10.623 4.913 -10.767 1.00 96.88 93 LYS A C 1
ATOM 731 O O . LYS A 1 93 ? -11.322 4.140 -11.424 1.00 96.88 93 LYS A O 1
ATOM 736 N N . ASP A 1 94 ? -9.303 5.014 -10.934 1.00 96.88 94 ASP A N 1
ATOM 737 C CA . ASP A 1 94 ? -8.566 4.190 -11.892 1.00 96.88 94 ASP A CA 1
ATOM 738 C C . ASP A 1 94 ? -8.594 2.706 -11.484 1.00 96.88 94 ASP A C 1
ATOM 740 O O . ASP A 1 94 ? -8.619 1.856 -12.366 1.00 96.88 94 ASP A O 1
ATOM 744 N N . TRP A 1 95 ? -8.840 2.389 -10.202 1.00 97.75 95 TRP A N 1
ATOM 745 C CA . TRP A 1 95 ? -9.191 1.034 -9.750 1.00 97.75 95 TRP A CA 1
ATOM 746 C C . TRP A 1 95 ? -10.313 0.391 -10.574 1.00 97.75 95 TRP A C 1
ATOM 748 O O . TRP A 1 95 ? -10.229 -0.761 -11.003 1.00 97.75 95 TRP A O 1
ATOM 758 N N . LYS A 1 96 ? -11.390 1.150 -10.811 1.00 96.75 96 LYS A N 1
ATOM 759 C CA . LYS A 1 96 ? -12.523 0.684 -11.612 1.00 96.75 96 LYS A CA 1
ATOM 760 C C . LYS A 1 96 ? -12.194 0.730 -13.100 1.00 96.75 96 LYS A C 1
ATOM 762 O O . LYS A 1 96 ? -12.534 -0.209 -13.813 1.00 96.75 96 LYS A O 1
ATOM 767 N N . SER A 1 97 ? -11.544 1.799 -13.565 1.00 96.00 97 SER A N 1
ATOM 768 C CA . SER A 1 97 ? -11.190 1.977 -14.982 1.00 96.00 97 SER A CA 1
ATOM 769 C C . SER A 1 97 ? -10.247 0.887 -15.498 1.00 96.00 97 SER A C 1
ATOM 771 O O . SER A 1 97 ? -10.350 0.500 -16.658 1.00 96.00 97 SER A O 1
ATOM 773 N N . HIS A 1 98 ? -9.358 0.376 -14.646 1.00 94.31 98 HIS A N 1
ATOM 774 C CA . HIS A 1 98 ? -8.445 -0.724 -14.955 1.00 94.31 98 HIS A CA 1
ATOM 775 C C . HIS A 1 98 ? -9.081 -2.112 -14.762 1.00 94.31 98 HIS A C 1
ATOM 777 O O . HIS A 1 98 ? -8.481 -3.121 -15.118 1.00 94.31 98 HIS A O 1
ATOM 783 N N . GLY A 1 99 ? -10.304 -2.186 -14.225 1.00 96.31 99 GLY A N 1
ATOM 784 C CA . GLY A 1 99 ? -11.028 -3.443 -14.030 1.00 96.31 99 GLY A CA 1
ATOM 785 C C . GLY A 1 99 ? -10.633 -4.229 -12.776 1.00 96.31 99 GLY A C 1
ATOM 786 O O . GLY A 1 99 ? -11.144 -5.330 -12.583 1.00 96.31 99 GLY A O 1
ATOM 787 N N . HIS A 1 100 ? -9.803 -3.674 -11.887 1.00 96.50 100 HIS A N 1
ATOM 788 C CA . HIS A 1 100 ? -9.323 -4.370 -10.684 1.00 96.50 100 HIS A CA 1
ATOM 789 C C . HIS A 1 100 ? -10.459 -4.798 -9.749 1.00 96.50 100 HIS A C 1
ATOM 791 O O . HIS A 1 100 ? -10.424 -5.886 -9.181 1.00 96.50 100 HIS A O 1
ATOM 797 N N . GLY A 1 101 ? -11.529 -4.002 -9.657 1.00 95.50 101 GLY A N 1
ATOM 798 C CA . GLY A 1 101 ? -12.719 -4.357 -8.873 1.00 95.50 101 GLY A CA 1
ATOM 799 C C . GLY A 1 101 ? -13.461 -5.608 -9.365 1.00 95.50 101 GLY A C 1
ATOM 800 O O . GLY A 1 101 ? -14.267 -6.156 -8.621 1.00 95.50 101 GLY A O 1
ATOM 801 N N . GLY A 1 102 ? -13.205 -6.068 -10.593 1.00 96.69 102 GLY A N 1
ATOM 802 C CA . GLY A 1 102 ? -13.746 -7.312 -11.147 1.00 96.69 102 GLY A CA 1
ATOM 803 C C . GLY A 1 102 ? -12.727 -8.449 -11.246 1.00 96.69 102 GLY A C 1
ATOM 804 O O . GLY A 1 102 ? -13.101 -9.546 -11.656 1.00 96.69 102 GLY A O 1
ATOM 805 N N . ASP A 1 103 ? -11.464 -8.214 -10.882 1.00 97.25 103 ASP A N 1
ATOM 806 C CA . ASP A 1 103 ? -10.375 -9.175 -11.053 1.00 97.25 103 ASP A CA 1
ATOM 807 C C . ASP A 1 103 ? -10.005 -9.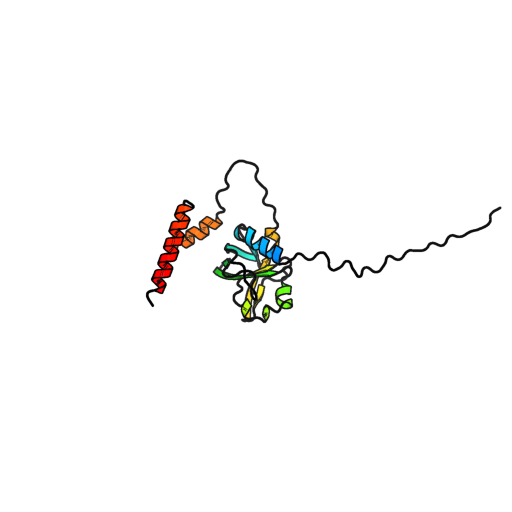839 -9.708 1.00 97.25 103 ASP A C 1
ATOM 809 O O . ASP A 1 103 ? -9.559 -9.162 -8.773 1.00 97.25 103 ASP A O 1
ATOM 813 N N . PRO A 1 104 ? -10.144 -11.174 -9.577 1.00 96.75 104 PRO A N 1
ATOM 814 C CA . PRO A 1 104 ? -9.805 -11.881 -8.346 1.00 96.75 104 PRO A CA 1
ATOM 815 C C . PRO A 1 104 ? -8.320 -11.804 -7.956 1.00 96.75 104 PRO A C 1
ATOM 817 O O . PRO A 1 104 ? -8.009 -12.003 -6.779 1.00 96.75 104 PRO A O 1
ATOM 820 N N . ASN A 1 105 ? -7.405 -11.472 -8.876 1.00 96.81 105 ASN A N 1
ATOM 821 C CA . ASN A 1 105 ? -5.980 -11.287 -8.569 1.00 96.81 105 ASN A CA 1
ATOM 822 C C . ASN A 1 105 ? -5.730 -10.155 -7.558 1.00 96.81 105 ASN A C 1
ATOM 824 O O . ASN A 1 105 ? -4.708 -10.152 -6.869 1.00 96.81 105 ASN A O 1
ATOM 828 N N . TYR A 1 106 ? -6.688 -9.235 -7.424 1.00 98.06 106 TYR A N 1
ATOM 829 C CA . TYR A 1 106 ? -6.633 -8.084 -6.525 1.00 98.06 106 TYR A CA 1
ATOM 830 C C . TYR A 1 106 ? -7.344 -8.320 -5.184 1.00 98.06 106 TYR A C 1
ATOM 832 O O . TYR A 1 106 ? -7.327 -7.455 -4.311 1.00 98.06 106 TYR A O 1
ATOM 840 N N . ASN A 1 107 ? -7.916 -9.505 -4.944 1.00 98.06 107 ASN A N 1
ATOM 841 C CA . ASN A 1 107 ? -8.578 -9.818 -3.668 1.00 98.06 107 ASN A CA 1
ATOM 842 C C . ASN A 1 107 ? -7.616 -9.876 -2.462 1.00 98.06 107 ASN A C 1
ATOM 844 O O . ASN A 1 107 ? -8.063 -9.877 -1.312 1.00 98.06 107 ASN A O 1
ATOM 848 N N . GLY A 1 108 ? -6.304 -9.924 -2.715 1.00 97.56 108 GLY A N 1
ATOM 849 C CA . GLY A 1 108 ? -5.261 -9.808 -1.695 1.00 97.56 108 GLY A CA 1
ATOM 850 C C . GLY A 1 108 ? -4.989 -8.373 -1.233 1.00 97.56 108 GLY A C 1
ATOM 851 O O . GLY A 1 108 ? -4.304 -8.192 -0.225 1.00 97.56 108 GLY A O 1
ATOM 852 N N . VAL A 1 109 ? -5.526 -7.360 -1.925 1.00 98.62 109 VAL A N 1
ATOM 853 C CA . VAL A 1 109 ? -5.292 -5.948 -1.603 1.00 98.62 109 VAL A CA 1
ATOM 854 C C . VAL A 1 109 ? -5.910 -5.603 -0.250 1.00 98.62 109 VAL A C 1
ATOM 856 O O . VAL A 1 109 ? -7.105 -5.777 -0.015 1.00 98.62 109 VAL A O 1
ATOM 859 N N . VAL A 1 110 ? -5.070 -5.110 0.657 1.00 98.44 110 VAL A N 1
ATOM 860 C CA . VAL A 1 110 ? -5.459 -4.639 1.997 1.00 98.44 110 VAL A CA 1
ATOM 861 C C . VAL A 1 110 ? -5.318 -3.127 2.143 1.00 98.44 110 VAL A C 1
ATOM 863 O O . VAL A 1 110 ? -5.726 -2.575 3.160 1.00 98.44 110 VAL A O 1
ATOM 866 N N . LEU A 1 111 ? -4.753 -2.457 1.138 1.00 98.56 111 LEU A N 1
ATOM 867 C CA . LEU A 1 111 ? -4.638 -1.008 1.071 1.00 98.56 111 LEU A CA 1
ATOM 868 C C . LEU A 1 111 ? -4.566 -0.557 -0.386 1.00 98.56 111 LEU A C 1
ATOM 870 O O . LEU A 1 111 ? -3.763 -1.068 -1.161 1.00 98.56 111 LEU A O 1
ATOM 874 N N . HIS A 1 112 ? -5.352 0.450 -0.732 1.00 98.56 112 HIS A N 1
ATOM 875 C CA . HIS A 1 112 ? -5.232 1.158 -1.998 1.00 98.56 112 HIS A CA 1
ATOM 876 C C . HIS A 1 112 ? -4.676 2.560 -1.715 1.00 98.56 112 HIS A C 1
ATOM 878 O O . HIS A 1 112 ? -5.217 3.296 -0.895 1.00 98.56 112 HIS A O 1
ATOM 884 N N . ALA A 1 113 ? -3.575 2.953 -2.344 1.00 98.31 113 ALA A N 1
ATOM 885 C CA . ALA A 1 113 ? -3.003 4.285 -2.175 1.00 98.31 113 ALA A CA 1
ATOM 886 C C . ALA A 1 113 ? -3.143 5.090 -3.471 1.00 98.31 113 ALA A C 1
ATOM 888 O O . ALA A 1 113 ? -2.735 4.640 -4.537 1.00 98.31 113 ALA A O 1
ATOM 889 N N . ALA A 1 114 ? -3.702 6.295 -3.392 1.00 97.69 114 ALA A N 1
ATOM 890 C CA . ALA A 1 114 ? -3.887 7.146 -4.565 1.00 97.69 114 ALA A CA 1
ATOM 891 C C . ALA A 1 114 ? -3.515 8.606 -4.288 1.00 97.69 114 ALA A C 1
ATOM 893 O O . ALA A 1 114 ? -3.476 9.043 -3.138 1.00 97.69 114 ALA A O 1
ATOM 894 N N . LEU A 1 115 ? -3.216 9.382 -5.333 1.00 95.25 115 LEU A N 1
ATOM 895 C CA . LEU A 1 115 ? -3.041 10.833 -5.191 1.00 95.25 115 LEU A CA 1
ATOM 896 C C . LEU A 1 115 ? -4.394 11.538 -5.059 1.00 95.25 115 LEU A C 1
ATOM 898 O O . LEU A 1 115 ? -4.625 12.257 -4.088 1.00 95.25 115 LEU A O 1
ATOM 902 N N . GLU A 1 116 ? -5.280 11.313 -6.026 1.00 94.69 116 GLU A N 1
ATOM 903 C CA . GLU A 1 116 ? -6.641 11.848 -6.048 1.00 94.69 116 GLU A CA 1
ATOM 904 C C . GLU A 1 116 ? -7.581 10.834 -5.372 1.00 94.69 116 GLU A C 1
ATOM 906 O O . GLU A 1 116 ? -7.877 9.781 -5.943 1.00 94.69 116 GLU A O 1
ATOM 911 N N . VAL A 1 117 ? -8.011 11.133 -4.142 1.00 95.38 117 VAL A N 1
ATOM 912 C CA . VAL A 1 117 ? -8.886 10.281 -3.315 1.00 95.38 117 VAL A CA 1
ATOM 913 C C . VAL A 1 117 ? -10.258 10.940 -3.179 1.00 95.38 117 VAL A C 1
ATOM 915 O O . VAL A 1 117 ? -10.345 12.118 -2.843 1.00 95.38 117 VAL A O 1
ATOM 918 N N . GLU A 1 118 ? -11.320 10.175 -3.423 1.00 92.00 118 GLU A N 1
ATOM 919 C CA . GLU A 1 118 ? -12.720 10.625 -3.432 1.00 92.00 118 GLU A CA 1
ATOM 920 C C . GLU A 1 118 ? -13.582 9.896 -2.381 1.00 92.00 118 GLU A C 1
ATOM 922 O O . GLU A 1 118 ? -14.639 10.393 -1.998 1.00 92.00 118 GLU A O 1
ATOM 927 N N . SER A 1 119 ? -13.152 8.732 -1.882 1.00 93.75 119 SER A N 1
ATOM 928 C CA . SER A 1 119 ? -13.839 7.996 -0.814 1.00 93.75 119 SER A CA 1
ATOM 929 C C . SER A 1 119 ? -12.858 7.271 0.116 1.00 93.75 119 SER A C 1
ATOM 931 O O . SER A 1 119 ? -11.652 7.228 -0.119 1.00 93.75 119 SER A O 1
ATOM 933 N N . GLN A 1 120 ? -13.371 6.712 1.216 1.00 94.12 120 GLN A N 1
ATOM 934 C CA . GLN A 1 120 ? -12.548 6.059 2.241 1.00 94.12 120 GLN A CA 1
ATOM 935 C C . GLN A 1 120 ? -12.051 4.658 1.859 1.00 94.12 120 GLN A C 1
ATOM 937 O O . GLN A 1 120 ? -11.127 4.158 2.498 1.00 94.12 120 GLN A O 1
ATOM 942 N N . ASP A 1 121 ? -12.667 4.015 0.866 1.00 96.75 121 ASP A N 1
ATOM 943 C CA . ASP A 1 121 ? -12.399 2.628 0.500 1.00 96.75 121 ASP A CA 1
ATOM 944 C C . ASP A 1 121 ? -12.694 2.343 -0.983 1.00 96.75 121 ASP A C 1
ATOM 946 O O . ASP A 1 121 ? -13.288 3.149 -1.704 1.00 96.75 121 ASP A O 1
ATOM 950 N N . THR A 1 122 ? -12.213 1.200 -1.464 1.00 97.56 122 THR A N 1
ATOM 951 C CA . THR A 1 122 ? -12.569 0.657 -2.773 1.00 97.56 122 THR A CA 1
ATOM 952 C C . THR A 1 122 ? -13.038 -0.782 -2.625 1.00 97.56 122 THR A C 1
ATOM 954 O O . THR A 1 122 ? -12.504 -1.541 -1.813 1.00 97.56 122 THR A O 1
ATOM 957 N N . GLN A 1 123 ? -14.040 -1.162 -3.412 1.00 98.19 123 GLN A N 1
ATOM 958 C CA . GLN A 1 123 ? -14.596 -2.506 -3.378 1.00 98.19 123 GLN A CA 1
ATOM 959 C C . GLN A 1 123 ? -13.757 -3.456 -4.245 1.00 98.19 123 GLN A C 1
ATOM 961 O O . GLN A 1 123 ? -13.451 -3.164 -5.405 1.00 98.19 123 GLN A O 1
ATOM 966 N N . LEU A 1 124 ? -13.393 -4.598 -3.666 1.00 98.31 124 LEU A N 1
ATOM 967 C CA . LEU A 1 124 ? -12.724 -5.706 -4.341 1.00 98.31 124 LEU A CA 1
ATOM 968 C C . LEU A 1 124 ? -13.759 -6.636 -4.984 1.00 98.31 124 LEU A C 1
ATOM 970 O O . LEU A 1 124 ? -14.919 -6.669 -4.567 1.00 98.31 124 LEU A O 1
ATOM 974 N N . GLN A 1 125 ? -13.317 -7.484 -5.911 1.00 98.00 125 GLN A N 1
ATOM 975 C CA . GLN A 1 125 ? -14.178 -8.493 -6.537 1.00 98.00 125 GLN A CA 1
ATOM 976 C C . GLN A 1 125 ? -14.836 -9.427 -5.503 1.00 98.00 125 GLN A C 1
ATOM 978 O O . GLN A 1 125 ? -15.997 -9.798 -5.650 1.00 98.00 125 GLN A O 1
ATOM 983 N N . SER A 1 126 ? -14.125 -9.761 -4.424 1.00 97.19 126 SER A N 1
ATOM 984 C CA . SER A 1 126 ? -14.626 -10.573 -3.302 1.00 97.19 126 SER A CA 1
ATOM 985 C C . SER A 1 126 ? -15.736 -9.915 -2.468 1.00 97.19 126 SER A C 1
ATOM 987 O O . SER A 1 126 ? -16.238 -10.537 -1.535 1.00 97.19 126 SER A O 1
ATOM 989 N N . GLY A 1 127 ? -16.088 -8.655 -2.736 1.00 97.56 127 GLY A N 1
ATOM 990 C CA . GLY A 1 127 ? -17.031 -7.868 -1.938 1.00 97.56 127 GLY A CA 1
ATOM 991 C C . GLY A 1 127 ? -16.416 -7.233 -0.687 1.00 97.56 127 GLY A C 1
ATOM 992 O O . GLY A 1 127 ? -17.058 -6.406 -0.044 1.00 97.56 127 GLY A O 1
ATOM 993 N N . ARG A 1 128 ? -15.163 -7.567 -0.351 1.00 97.12 128 ARG A N 1
ATOM 994 C CA . ARG A 1 128 ? -14.385 -6.863 0.677 1.00 97.12 128 ARG A CA 1
ATOM 995 C C . ARG A 1 128 ? -14.072 -5.434 0.235 1.00 97.12 128 ARG A C 1
ATOM 997 O O . ARG A 1 128 ? -13.984 -5.153 -0.956 1.00 97.12 128 ARG A O 1
ATOM 1004 N N . HIS A 1 129 ? -13.836 -4.560 1.207 1.00 97.06 129 HIS A N 1
ATOM 1005 C CA . HIS A 1 129 ? -13.421 -3.182 0.972 1.00 97.06 129 HIS A CA 1
ATOM 1006 C C . HIS A 1 129 ? -11.977 -2.991 1.435 1.00 97.06 129 HIS A C 1
ATOM 1008 O O . HIS A 1 129 ? -11.638 -3.328 2.571 1.00 97.06 129 HIS A O 1
ATOM 1014 N N . ALA A 1 130 ? -11.127 -2.473 0.551 1.00 97.75 130 ALA A N 1
ATOM 1015 C CA . ALA A 1 130 ? -9.776 -2.057 0.901 1.00 97.75 130 ALA A CA 1
ATOM 1016 C C . ALA A 1 130 ? -9.785 -0.557 1.240 1.00 97.75 130 ALA A C 1
ATOM 1018 O O . ALA A 1 130 ? -10.280 0.228 0.426 1.00 97.75 130 ALA A O 1
ATOM 1019 N N . PRO A 1 131 ? -9.250 -0.136 2.401 1.00 97.81 131 PRO A N 1
ATOM 1020 C CA . PRO A 1 131 ? -9.144 1.277 2.740 1.00 97.81 131 PRO A CA 1
ATOM 1021 C C . PRO A 1 131 ? -8.295 2.027 1.710 1.00 97.81 131 PRO A C 1
ATOM 1023 O O . PRO A 1 131 ? -7.326 1.477 1.177 1.00 97.81 131 PRO A O 1
ATOM 1026 N N . VAL A 1 132 ? -8.641 3.293 1.462 1.00 98.38 132 VAL A N 1
ATOM 1027 C CA . VAL A 1 132 ? -7.896 4.182 0.566 1.00 98.38 132 VAL A CA 1
ATOM 1028 C C . VAL A 1 132 ? -7.175 5.268 1.352 1.00 98.38 132 VAL A C 1
ATOM 1030 O O . VAL A 1 132 ? -7.791 5.963 2.160 1.00 98.38 132 VAL A O 1
ATOM 1033 N N . VAL A 1 133 ? -5.878 5.445 1.093 1.00 97.69 133 VAL A N 1
ATOM 1034 C CA . VAL A 1 133 ? -5.056 6.523 1.672 1.00 97.69 133 VAL A CA 1
ATOM 1035 C C . VAL A 1 133 ? -4.514 7.455 0.596 1.00 97.69 133 VAL A C 1
ATOM 1037 O O . VAL A 1 133 ? -4.247 7.039 -0.532 1.00 97.69 133 VAL A O 1
ATOM 1040 N N . SER A 1 134 ? -4.305 8.722 0.962 1.00 96.00 134 SER A N 1
ATOM 1041 C CA . SER A 1 134 ? -3.641 9.678 0.076 1.00 96.00 134 SER A CA 1
ATOM 1042 C C . SER A 1 134 ? -2.124 9.478 0.075 1.00 96.00 134 SER A C 1
ATOM 1044 O O . SER A 1 134 ? -1.503 9.346 1.131 1.00 96.00 134 SER A O 1
ATOM 1046 N N . LEU A 1 135 ? -1.516 9.535 -1.109 1.00 95.75 135 LEU A N 1
ATOM 1047 C CA . LEU A 1 135 ? -0.062 9.559 -1.296 1.00 95.75 135 LEU A CA 1
ATOM 1048 C C . LEU A 1 135 ? 0.560 10.941 -1.058 1.00 95.75 135 LEU A C 1
ATOM 1050 O O . LEU A 1 135 ? 1.784 11.047 -0.968 1.00 95.75 135 LEU A O 1
ATOM 1054 N N . MET A 1 136 ? -0.253 11.995 -0.939 1.00 93.81 136 MET A N 1
ATOM 1055 C CA . MET A 1 136 ? 0.223 13.374 -0.803 1.00 93.81 136 MET A CA 1
ATOM 1056 C C . MET A 1 136 ? 1.230 13.587 0.349 1.00 93.81 136 MET A C 1
ATOM 1058 O O . MET A 1 136 ? 2.230 14.273 0.126 1.00 93.81 136 MET A O 1
ATOM 1062 N N . PRO A 1 137 ? 1.078 12.964 1.540 1.00 93.31 137 PRO A N 1
ATOM 1063 C CA . PRO A 1 137 ? 2.054 13.105 2.625 1.00 93.31 137 PRO A CA 1
ATOM 1064 C C . PRO A 1 137 ? 3.481 12.666 2.256 1.00 93.31 137 PRO A C 1
ATOM 1066 O O . PRO A 1 137 ? 4.448 13.193 2.797 1.00 93.31 137 PRO A O 1
ATOM 1069 N N . LEU A 1 138 ? 3.650 11.758 1.285 1.00 93.00 138 LEU A N 1
ATOM 1070 C CA . LEU A 1 138 ? 4.973 11.273 0.866 1.00 93.00 138 LEU A CA 1
ATOM 1071 C C . LEU A 1 138 ? 5.790 12.320 0.089 1.00 93.00 138 LEU A C 1
ATOM 1073 O O . LEU A 1 138 ? 7.011 12.179 -0.069 1.00 93.00 138 LEU A O 1
ATOM 1077 N N . PHE A 1 139 ? 5.137 13.372 -0.405 1.00 89.38 139 PHE A N 1
ATOM 1078 C CA . PHE A 1 139 ? 5.785 14.468 -1.125 1.00 89.38 139 PHE A CA 1
ATOM 1079 C C . PHE A 1 139 ? 6.392 15.512 -0.194 1.00 89.38 139 PHE A C 1
ATOM 1081 O O . PHE A 1 139 ? 7.181 16.334 -0.661 1.00 89.38 139 PHE A O 1
ATOM 1088 N N . ALA A 1 140 ? 6.089 15.462 1.108 1.00 82.31 140 ALA A N 1
ATOM 1089 C CA . ALA A 1 140 ? 6.721 16.340 2.076 1.00 82.31 140 ALA A CA 1
ATOM 1090 C C . ALA A 1 140 ? 8.252 16.196 1.999 1.00 82.31 140 ALA A C 1
ATOM 1092 O O . ALA A 1 140 ? 8.811 15.089 1.970 1.00 82.31 140 ALA A O 1
ATOM 1093 N N . VAL A 1 141 ? 8.927 17.340 1.902 1.00 63.88 141 VAL A N 1
ATOM 1094 C CA . VAL A 1 141 ? 10.383 17.420 1.977 1.00 63.88 141 VAL A CA 1
ATOM 1095 C C . VAL A 1 141 ? 10.742 17.273 3.449 1.00 63.88 141 VAL A C 1
ATOM 1097 O O . VAL A 1 141 ? 10.304 18.075 4.271 1.00 63.88 141 VAL A O 1
ATOM 1100 N N . GLU A 1 142 ? 11.511 16.239 3.788 1.00 61.75 142 GLU A N 1
ATOM 1101 C CA . GLU A 1 142 ? 12.131 16.144 5.109 1.00 61.75 142 GLU A CA 1
ATOM 1102 C C . GLU A 1 142 ? 13.051 17.365 5.250 1.00 61.75 142 GLU A C 1
ATOM 1104 O O . GLU A 1 142 ? 14.014 17.517 4.494 1.00 61.75 142 GLU A O 1
ATOM 1109 N N . SER A 1 143 ? 12.734 18.284 6.163 1.00 48.59 143 SER A N 1
ATOM 1110 C CA . SER A 1 143 ? 13.642 19.370 6.508 1.00 48.59 143 SER A CA 1
ATOM 1111 C C . SER A 1 143 ? 14.905 18.747 7.097 1.00 48.59 143 SER A C 1
ATOM 1113 O O . SER A 1 143 ? 14.892 18.164 8.180 1.00 48.59 143 SER A O 1
ATOM 1115 N N . VAL A 1 144 ? 16.009 18.834 6.355 1.00 45.19 144 VAL A N 1
ATOM 1116 C CA . VAL A 1 144 ? 17.317 18.403 6.844 1.00 45.19 144 VAL A CA 1
ATOM 1117 C C . VAL A 1 144 ? 17.699 19.346 7.979 1.00 45.19 144 VAL A C 1
ATOM 1119 O O . VAL A 1 144 ? 18.068 20.496 7.745 1.00 45.19 144 VAL A O 1
ATOM 1122 N N . ALA A 1 145 ? 17.607 18.869 9.218 1.00 44.59 145 ALA A N 1
ATOM 1123 C CA . ALA A 1 145 ? 18.264 19.522 10.335 1.00 44.59 145 ALA A CA 1
ATOM 1124 C C . ALA A 1 145 ? 19.779 19.423 10.097 1.00 44.59 145 ALA A C 1
ATOM 1126 O O . ALA A 1 145 ? 20.401 18.386 10.329 1.00 44.59 145 ALA A O 1
ATOM 1127 N N . VAL A 1 146 ? 20.377 20.498 9.580 1.00 43.09 146 VAL A N 1
ATOM 1128 C CA . VAL A 1 146 ? 21.831 20.670 9.544 1.00 43.09 146 VAL A CA 1
ATOM 1129 C C . VAL A 1 146 ? 22.281 20.866 10.988 1.00 43.09 146 VAL A C 1
ATOM 1131 O O . VAL A 1 146 ? 22.294 21.988 11.471 1.00 43.09 146 VAL A O 1
ATOM 1134 N N . ASN A 1 147 ? 22.534 19.762 11.697 1.00 40.47 147 ASN A N 1
ATOM 1135 C CA . ASN A 1 147 ? 23.429 19.672 12.854 1.00 40.47 147 ASN A CA 1
ATOM 1136 C C . ASN A 1 147 ? 23.548 18.215 13.336 1.00 40.47 147 ASN A C 1
ATOM 1138 O O . ASN A 1 147 ? 22.702 17.720 14.075 1.00 40.47 147 ASN A O 1
ATOM 1142 N N . GLY A 1 148 ? 24.627 17.545 12.913 1.00 43.00 148 GLY A N 1
ATOM 1143 C CA . GLY A 1 148 ? 25.513 16.714 13.750 1.00 43.00 148 GLY A CA 1
ATOM 1144 C C . GLY A 1 148 ? 24.963 15.642 14.701 1.00 43.00 148 GLY A C 1
ATOM 1145 O O . GLY A 1 148 ? 25.737 15.123 15.497 1.00 43.00 148 GLY A O 1
ATOM 1146 N N . THR A 1 149 ? 23.690 15.268 14.654 1.00 35.66 149 THR A N 1
ATOM 1147 C CA . THR A 1 149 ? 23.117 14.242 15.530 1.00 35.66 149 THR A CA 1
ATOM 1148 C C . THR A 1 149 ? 22.468 13.173 14.665 1.00 35.66 149 THR A C 1
ATOM 1150 O O . THR A 1 149 ? 21.528 13.439 13.920 1.00 35.66 149 THR A O 1
ATOM 1153 N N . ARG A 1 150 ? 23.004 11.943 14.718 1.00 38.16 150 ARG A N 1
ATOM 1154 C CA . ARG A 1 150 ? 22.302 10.764 14.193 1.00 38.16 150 ARG A CA 1
ATOM 1155 C C . ARG A 1 150 ? 20.954 10.726 14.899 1.00 38.16 150 ARG A C 1
ATOM 1157 O O . ARG A 1 150 ? 20.894 10.410 16.083 1.00 38.16 150 ARG A O 1
ATOM 1164 N N . THR A 1 151 ? 19.895 11.076 14.184 1.00 34.38 151 THR A N 1
ATOM 1165 C CA . THR A 1 151 ? 18.528 10.899 14.655 1.00 34.38 151 THR A CA 1
ATOM 1166 C C . THR A 1 151 ? 18.370 9.404 14.943 1.00 34.38 151 THR A C 1
ATOM 1168 O O . THR A 1 151 ? 18.632 8.596 14.042 1.00 34.38 151 THR A O 1
ATOM 1171 N N . PRO A 1 152 ? 18.045 8.986 16.179 1.00 41.72 152 PRO A N 1
ATOM 1172 C CA . PRO A 1 152 ? 17.763 7.586 16.432 1.00 41.72 152 PRO A CA 1
ATOM 1173 C C . PRO A 1 152 ? 16.581 7.186 15.551 1.00 41.72 152 PRO A C 1
ATOM 1175 O O . PRO A 1 152 ? 15.692 7.996 15.279 1.00 41.72 152 PRO A O 1
ATOM 1178 N N . ALA A 1 153 ? 16.627 5.952 15.050 1.00 43.44 153 ALA A N 1
ATOM 1179 C CA . ALA A 1 153 ? 15.575 5.380 14.230 1.00 43.44 153 ALA A CA 1
ATOM 1180 C C . ALA A 1 153 ? 14.197 5.722 14.816 1.00 43.44 153 ALA A C 1
ATOM 1182 O O . ALA A 1 153 ? 13.972 5.558 16.015 1.00 43.44 153 ALA A O 1
ATOM 1183 N N . SER A 1 154 ? 13.309 6.216 13.952 1.00 43.66 154 SER A N 1
ATOM 1184 C CA . SER A 1 154 ? 11.916 6.534 14.267 1.00 43.66 154 SER A CA 1
ATOM 1185 C C . SER A 1 154 ? 11.283 5.456 15.172 1.00 43.66 154 SER A C 1
ATOM 1187 O O . SER A 1 154 ? 11.552 4.264 14.965 1.00 43.66 154 SER A O 1
ATOM 1189 N N . PRO A 1 155 ? 10.415 5.822 16.140 1.00 50.38 155 PRO A N 1
ATOM 1190 C CA . PRO A 1 155 ? 9.750 4.880 17.054 1.00 50.38 155 PRO A CA 1
ATOM 1191 C C . PRO A 1 155 ? 8.937 3.772 16.348 1.00 50.38 155 PRO A C 1
ATOM 1193 O O . PRO A 1 155 ? 8.514 2.809 16.987 1.00 50.38 155 PRO A O 1
ATOM 1196 N N . ALA A 1 156 ? 8.766 3.844 15.024 1.00 53.81 156 ALA A N 1
ATOM 1197 C CA . ALA A 1 156 ? 8.235 2.765 14.194 1.00 53.81 156 ALA A CA 1
ATOM 1198 C C . ALA A 1 156 ? 9.036 1.452 14.298 1.00 53.81 156 ALA A C 1
ATOM 1200 O O . ALA A 1 156 ? 8.439 0.386 14.457 1.00 53.81 156 ALA A O 1
ATOM 1201 N N . ASN A 1 157 ? 10.373 1.515 14.315 1.00 52.25 157 ASN A N 1
ATOM 1202 C CA . ASN 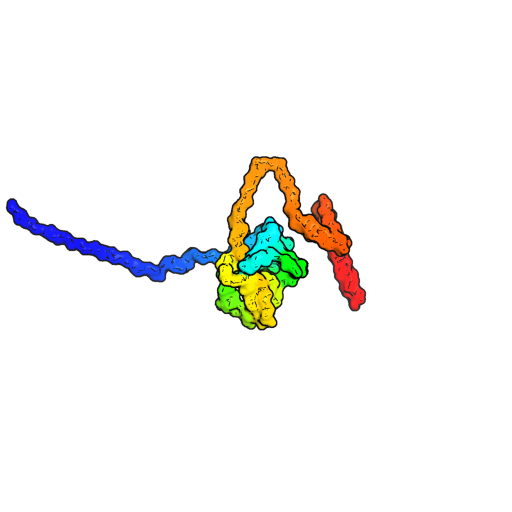A 1 157 ? 11.197 0.316 14.513 1.00 52.25 157 ASN A CA 1
ATOM 1203 C C . ASN A 1 157 ? 11.032 -0.243 15.929 1.00 52.25 157 ASN A C 1
ATOM 1205 O O . ASN A 1 157 ? 10.987 -1.457 16.105 1.00 52.25 157 ASN A O 1
ATOM 1209 N N . ALA A 1 158 ? 10.894 0.630 16.931 1.00 55.78 158 ALA A N 1
ATOM 1210 C CA . ALA A 1 158 ? 10.668 0.205 18.310 1.00 55.78 158 ALA A CA 1
ATOM 1211 C C . ALA A 1 158 ? 9.361 -0.594 18.446 1.00 55.78 158 ALA A C 1
ATOM 1213 O O . ALA A 1 158 ? 9.314 -1.569 19.190 1.00 55.78 158 ALA A O 1
ATOM 1214 N N . SER A 1 159 ? 8.325 -0.243 17.678 1.00 67.81 159 SER A N 1
ATOM 1215 C CA . SER A 1 159 ? 7.038 -0.940 17.712 1.00 67.81 159 SER A CA 1
ATOM 1216 C C . SER A 1 159 ? 7.030 -2.273 16.951 1.00 67.81 159 SER A C 1
ATOM 1218 O O . SER A 1 159 ? 6.431 -3.227 17.443 1.00 67.81 159 SER A O 1
ATOM 1220 N N . LEU A 1 160 ? 7.731 -2.386 15.814 1.00 66.69 160 LEU A N 1
ATOM 1221 C CA . LEU A 1 160 ? 7.917 -3.679 15.138 1.00 66.69 160 LEU A CA 1
ATOM 1222 C C . LEU A 1 160 ? 8.745 -4.636 16.004 1.00 66.69 160 LEU A C 1
ATOM 1224 O O . LEU A 1 160 ? 8.362 -5.788 16.199 1.00 66.69 160 LEU A O 1
ATOM 1228 N N . TRP A 1 161 ? 9.861 -4.162 16.559 1.00 76.25 161 TRP A N 1
ATOM 1229 C CA . TRP A 1 161 ? 10.713 -5.003 17.394 1.00 76.25 161 TRP A CA 1
ATOM 1230 C C . TRP A 1 161 ? 10.074 -5.371 18.732 1.00 76.25 161 TRP A C 1
ATOM 1232 O O . TRP A 1 161 ? 10.358 -6.446 19.250 1.00 76.25 161 TRP A O 1
ATOM 1242 N N . ALA A 1 162 ? 9.179 -4.542 19.275 1.00 71.06 162 ALA A N 1
ATOM 1243 C CA . ALA A 1 162 ? 8.383 -4.918 20.441 1.00 71.06 162 ALA A CA 1
ATOM 1244 C C . ALA A 1 162 ? 7.458 -6.111 20.138 1.00 71.06 162 ALA A C 1
ATOM 1246 O O . ALA A 1 162 ? 7.402 -7.055 20.923 1.00 71.06 162 ALA A O 1
ATOM 1247 N N . LEU A 1 163 ? 6.783 -6.105 18.983 1.00 67.88 163 LEU A N 1
ATOM 1248 C CA . LEU A 1 163 ? 5.928 -7.214 18.542 1.00 67.88 163 LEU A CA 1
ATOM 1249 C C . LEU A 1 163 ? 6.738 -8.481 18.251 1.00 67.88 163 LEU A C 1
ATOM 1251 O O . LEU A 1 163 ? 6.379 -9.569 18.692 1.00 67.88 163 LEU A O 1
ATOM 1255 N N . LEU A 1 164 ? 7.856 -8.341 17.539 1.00 74.06 164 LEU A N 1
ATOM 1256 C CA . LEU A 1 164 ? 8.762 -9.451 17.253 1.00 74.06 164 LEU A CA 1
ATOM 1257 C C . LEU A 1 164 ? 9.383 -10.018 18.538 1.00 74.06 164 LEU A C 1
ATOM 1259 O O . LEU A 1 164 ? 9.475 -11.235 18.683 1.00 74.06 164 LEU A O 1
ATOM 1263 N N . GLY A 1 165 ? 9.702 -9.167 19.514 1.00 78.12 165 GLY A N 1
ATOM 1264 C CA . GLY A 1 165 ? 10.191 -9.575 20.829 1.00 78.12 165 GLY A CA 1
ATOM 1265 C C . GLY A 1 165 ? 9.208 -10.477 21.579 1.00 78.12 165 GLY A C 1
ATOM 1266 O O . GLY A 1 165 ? 9.629 -11.480 22.150 1.00 78.12 165 GLY A O 1
ATOM 1267 N N . GLN A 1 166 ? 7.899 -10.202 21.501 1.00 73.50 166 GLN A N 1
ATOM 1268 C CA . GLN A 1 166 ? 6.860 -11.083 22.065 1.00 73.50 166 GLN A CA 1
ATOM 1269 C C . GLN A 1 166 ? 6.829 -12.473 21.406 1.00 73.50 166 GLN A C 1
ATOM 1271 O O . GLN A 1 166 ? 6.375 -13.432 22.021 1.00 73.50 166 GLN A O 1
ATOM 1276 N N . GLN A 1 167 ? 7.332 -12.588 20.175 1.00 72.44 167 GLN A N 1
ATOM 1277 C CA . GLN A 1 167 ? 7.457 -13.838 19.417 1.00 72.44 167 GLN A CA 1
ATOM 1278 C C . GLN A 1 167 ? 8.874 -14.443 19.504 1.00 72.44 167 GLN A C 1
ATOM 1280 O O . GLN A 1 167 ? 9.207 -15.363 18.759 1.00 72.44 167 GLN A O 1
ATOM 1285 N N . GLY A 1 168 ? 9.727 -13.926 20.399 1.00 78.88 168 GLY A N 1
ATOM 1286 C CA . GLY A 1 168 ? 11.093 -14.411 20.611 1.00 78.88 168 GLY A CA 1
ATOM 1287 C C . GLY A 1 168 ? 12.139 -13.871 19.629 1.00 78.88 168 GLY A C 1
ATOM 1288 O O . GLY A 1 168 ? 13.213 -14.459 19.523 1.00 78.88 168 GLY A O 1
ATOM 1289 N N . TYR A 1 169 ? 11.849 -12.773 18.925 1.00 79.38 169 TYR A N 1
ATOM 1290 C CA . TYR A 1 169 ? 12.752 -12.108 17.976 1.00 79.38 169 TYR A CA 1
ATOM 1291 C C . TYR A 1 169 ? 13.074 -10.668 18.436 1.00 79.38 169 TYR A C 1
ATOM 1293 O O . TYR A 1 169 ? 12.420 -9.717 18.003 1.00 79.38 169 TYR A O 1
ATOM 1301 N N . PRO A 1 170 ? 14.046 -10.471 19.346 1.00 78.19 170 PRO A N 1
ATOM 1302 C CA . PRO A 1 170 ? 14.391 -9.146 19.865 1.00 78.19 170 PRO A CA 1
ATOM 1303 C C . PRO A 1 170 ? 15.063 -8.254 18.808 1.00 78.19 170 PRO A C 1
ATOM 1305 O O . PRO A 1 170 ? 15.636 -8.746 17.837 1.00 78.19 170 PRO A O 1
ATOM 1308 N N . ALA A 1 171 ? 15.039 -6.933 19.025 1.00 77.81 171 ALA A N 1
ATOM 1309 C CA . ALA A 1 171 ? 15.734 -5.979 18.158 1.00 77.81 171 ALA A CA 1
ATOM 1310 C C . ALA A 1 171 ? 17.244 -6.286 18.079 1.00 77.81 171 ALA A C 1
ATOM 1312 O O . ALA A 1 171 ? 17.900 -6.337 19.125 1.00 77.81 171 ALA A O 1
ATOM 1313 N N . PRO A 1 172 ? 17.830 -6.424 16.879 1.00 76.12 172 PRO A N 1
ATOM 1314 C CA . PRO A 1 172 ? 19.258 -6.634 16.731 1.00 76.12 172 PRO A CA 1
ATOM 1315 C C . PRO A 1 172 ? 20.015 -5.348 17.065 1.00 76.12 172 PRO A C 1
ATOM 1317 O O . PRO A 1 172 ? 19.667 -4.257 16.612 1.00 76.12 172 PRO A O 1
ATOM 1320 N N . GLN A 1 173 ? 21.084 -5.482 17.849 1.00 79.88 173 GLN A N 1
ATOM 1321 C CA . GLN A 1 173 ? 21.912 -4.347 18.277 1.00 79.88 173 GLN A CA 1
ATOM 1322 C C . GLN A 1 173 ? 23.011 -3.988 17.261 1.00 79.88 173 GLN A C 1
ATOM 1324 O O . GLN A 1 173 ? 23.694 -2.976 17.409 1.00 79.88 173 GLN A O 1
ATOM 1329 N N . SER A 1 174 ? 23.188 -4.804 16.218 1.00 77.50 174 SER A N 1
ATOM 1330 C CA . SER A 1 174 ? 24.193 -4.612 15.172 1.00 77.50 174 SER A CA 1
ATOM 1331 C C . SER A 1 174 ? 23.758 -5.267 13.849 1.00 77.50 174 SER A C 1
ATOM 1333 O O . SER A 1 174 ? 22.903 -6.156 13.860 1.00 77.50 174 SER A O 1
ATOM 1335 N N . PRO A 1 175 ? 24.354 -4.883 12.700 1.00 65.69 175 PRO A N 1
ATOM 1336 C CA . PRO A 1 175 ? 24.132 -5.576 11.428 1.00 65.69 175 PRO A CA 1
ATOM 1337 C C . PRO A 1 175 ? 24.487 -7.070 11.473 1.00 65.69 175 PRO A C 1
ATOM 1339 O O . PRO A 1 175 ? 23.787 -7.869 10.863 1.00 65.69 175 PRO A O 1
ATOM 1342 N N . GLY A 1 176 ? 25.527 -7.452 12.227 1.00 73.06 176 GLY A N 1
ATOM 1343 C CA . GLY A 1 176 ? 25.882 -8.861 12.444 1.00 73.06 176 GLY A CA 1
ATOM 1344 C C . GLY A 1 176 ? 24.785 -9.618 13.195 1.00 73.06 176 GLY A C 1
ATOM 1345 O O . GLY A 1 176 ? 24.336 -10.660 12.734 1.00 73.06 176 GLY A O 1
ATOM 1346 N N . GLY A 1 177 ? 24.253 -9.023 14.268 1.00 74.06 177 GLY A N 1
ATOM 1347 C CA . GLY A 1 177 ? 23.134 -9.602 15.014 1.00 74.06 177 GLY A CA 1
ATOM 1348 C C . GLY A 1 177 ? 21.831 -9.674 14.209 1.00 74.06 177 GLY A C 1
ATOM 1349 O O . GLY A 1 177 ? 21.013 -10.554 14.450 1.00 74.06 177 GLY A O 1
ATOM 1350 N N . MET A 1 178 ? 21.627 -8.787 13.225 1.00 76.81 178 MET A N 1
ATOM 1351 C CA . MET A 1 178 ? 20.510 -8.910 12.278 1.00 76.81 178 MET A CA 1
ATOM 1352 C C . MET A 1 178 ? 20.676 -10.154 11.396 1.00 76.81 178 MET A C 1
ATOM 1354 O O . MET A 1 178 ? 19.692 -10.847 11.162 1.00 76.81 178 MET A O 1
ATOM 1358 N N . GLY A 1 179 ? 21.896 -10.439 10.927 1.00 68.31 179 GLY A N 1
ATOM 1359 C CA . GLY A 1 179 ? 22.201 -11.641 10.145 1.00 68.31 179 GLY A CA 1
ATOM 1360 C C . GLY A 1 179 ? 21.891 -12.917 10.924 1.00 68.31 179 GLY A C 1
ATOM 1361 O O . GLY A 1 179 ? 21.064 -13.708 10.491 1.00 68.31 179 GLY A O 1
ATOM 1362 N N . GLU A 1 180 ? 22.439 -13.037 12.133 1.00 75.25 180 GLU A N 1
ATOM 1363 C CA . GLU A 1 180 ? 22.197 -14.184 13.022 1.00 75.25 180 GLU A CA 1
ATOM 1364 C C . GLU A 1 180 ? 20.706 -14.378 13.342 1.00 75.25 180 GLU A C 1
ATOM 1366 O O . GLU A 1 180 ? 20.204 -15.502 13.376 1.00 75.25 180 GLU A O 1
ATOM 1371 N N . LEU A 1 181 ? 19.968 -13.282 13.546 1.00 81.25 181 LEU A N 1
ATOM 1372 C CA . LEU A 1 181 ? 18.530 -13.333 13.806 1.00 81.25 181 LEU A CA 1
ATOM 1373 C C . LEU A 1 181 ? 17.736 -13.818 12.583 1.00 81.25 181 LEU A C 1
ATOM 1375 O O . LEU A 1 181 ? 16.769 -14.567 12.739 1.00 81.25 181 LEU A O 1
ATOM 1379 N N . LEU A 1 182 ? 18.122 -13.387 11.378 1.00 78.19 182 LEU A N 1
ATOM 1380 C CA . LEU A 1 182 ? 17.508 -13.837 10.127 1.00 78.19 182 LEU A CA 1
ATOM 1381 C C . LEU A 1 182 ? 17.810 -15.311 9.851 1.00 78.19 182 LEU A C 1
ATOM 1383 O O . LEU A 1 182 ? 16.898 -16.029 9.439 1.00 78.19 182 LEU A O 1
ATOM 1387 N N . ASP A 1 183 ? 19.034 -15.757 10.125 1.00 79.44 183 ASP A N 1
ATOM 1388 C CA . ASP A 1 183 ? 19.439 -17.157 9.996 1.00 79.44 183 ASP A CA 1
ATOM 1389 C C . ASP A 1 183 ? 18.648 -18.033 10.976 1.00 79.44 183 ASP A C 1
ATOM 1391 O O . ASP A 1 183 ? 17.981 -18.976 10.555 1.00 79.44 183 ASP A O 1
ATOM 1395 N N . LEU A 1 184 ? 18.565 -17.644 12.255 1.00 79.81 184 LEU A N 1
ATOM 1396 C CA . LEU A 1 184 ? 17.767 -18.351 13.265 1.00 79.81 184 LEU A CA 1
ATOM 1397 C C . LEU A 1 184 ? 16.276 -18.424 12.893 1.00 79.81 184 LEU A C 1
ATOM 1399 O O . LEU A 1 184 ? 15.630 -19.462 13.065 1.00 79.81 184 LEU A O 1
ATOM 1403 N N . ALA A 1 185 ? 15.702 -17.323 12.400 1.00 78.88 185 ALA A N 1
ATOM 1404 C CA . ALA A 1 185 ? 14.322 -17.302 11.917 1.00 78.88 185 ALA A CA 1
ATOM 1405 C C . ALA A 1 185 ? 14.140 -18.204 10.682 1.00 78.88 185 ALA A C 1
ATOM 1407 O O . ALA A 1 185 ? 13.105 -18.863 10.530 1.00 78.88 185 ALA A O 1
ATOM 1408 N N . GLY A 1 186 ? 15.149 -18.249 9.808 1.00 73.25 186 GLY A N 1
ATOM 1409 C CA . GLY A 1 186 ? 15.230 -19.134 8.652 1.00 73.25 186 GLY A CA 1
ATOM 1410 C C . GLY A 1 186 ? 15.236 -20.610 9.046 1.00 73.25 186 GLY A C 1
ATOM 1411 O O . GLY A 1 186 ? 14.384 -21.359 8.560 1.00 73.25 186 GLY A O 1
ATOM 1412 N N . ASP A 1 187 ? 16.118 -20.993 9.967 1.00 81.62 187 ASP A N 1
ATOM 1413 C CA . ASP A 1 187 ? 16.291 -22.356 10.477 1.00 81.62 187 ASP A CA 1
ATOM 1414 C C . ASP A 1 187 ? 15.037 -22.853 11.192 1.00 81.62 187 ASP A C 1
ATOM 1416 O O . ASP A 1 187 ? 14.544 -23.943 10.904 1.00 81.62 187 ASP A O 1
ATOM 1420 N N . ARG A 1 188 ? 14.434 -22.027 12.058 1.00 79.81 188 ARG A N 1
ATOM 1421 C CA . ARG A 1 188 ? 13.166 -22.362 12.730 1.00 79.81 188 ARG A CA 1
ATOM 1422 C C . ARG A 1 188 ? 12.044 -22.648 11.740 1.00 79.81 188 ARG A C 1
ATOM 1424 O O . ARG A 1 188 ? 11.283 -23.596 11.916 1.00 79.81 188 ARG A O 1
ATOM 1431 N N . ARG A 1 189 ? 11.943 -21.846 10.678 1.00 80.62 189 ARG A N 1
ATOM 1432 C CA . ARG A 1 189 ? 10.960 -22.058 9.609 1.00 80.62 189 ARG A CA 1
ATOM 1433 C C . ARG A 1 189 ? 11.274 -23.307 8.785 1.00 80.62 189 ARG A C 1
ATOM 1435 O O . ARG A 1 189 ? 10.345 -23.929 8.279 1.00 80.62 189 ARG A O 1
ATOM 1442 N N . PHE A 1 190 ? 12.550 -23.639 8.600 1.00 73.12 190 PHE A N 1
ATOM 1443 C CA . PHE A 1 190 ? 12.965 -24.851 7.901 1.00 73.12 190 PHE A CA 1
ATOM 1444 C C . PHE A 1 190 ? 12.612 -26.102 8.718 1.00 73.12 190 PHE A C 1
ATOM 1446 O O . PHE A 1 190 ? 11.935 -26.981 8.197 1.00 73.12 190 PHE A O 1
ATOM 1453 N N . LEU A 1 191 ? 12.944 -26.124 10.011 1.00 72.25 191 LEU A N 1
ATOM 1454 C CA . LEU A 1 191 ? 12.619 -27.220 10.931 1.00 72.25 191 LEU A CA 1
ATOM 1455 C C . LEU A 1 191 ? 11.106 -27.446 11.066 1.00 72.25 191 LEU A C 1
ATOM 1457 O O . LEU A 1 191 ? 10.636 -28.575 10.980 1.00 72.25 191 LEU A O 1
ATOM 1461 N N . ALA A 1 192 ? 10.318 -26.372 11.166 1.00 68.31 192 ALA A N 1
ATOM 1462 C CA . ALA A 1 192 ? 8.857 -26.473 11.218 1.00 68.31 192 ALA A CA 1
ATOM 1463 C C . ALA A 1 192 ? 8.228 -27.061 9.935 1.00 68.31 192 ALA A C 1
ATOM 1465 O O . ALA A 1 192 ? 7.066 -27.459 9.948 1.00 68.31 192 ALA A O 1
ATOM 1466 N N . LYS A 1 193 ? 8.966 -27.100 8.815 1.00 65.62 193 LYS A N 1
ATOM 1467 C CA . LYS A 1 193 ? 8.523 -27.710 7.550 1.00 65.62 193 LYS A CA 1
ATOM 1468 C C . LYS A 1 193 ? 8.964 -29.162 7.384 1.00 65.62 193 LYS A C 1
ATOM 1470 O O . LYS A 1 193 ? 8.445 -29.824 6.495 1.00 65.62 193 LYS A O 1
ATOM 1475 N N . THR A 1 194 ? 9.914 -29.637 8.185 1.00 64.62 194 THR A N 1
ATOM 1476 C CA . THR A 1 194 ? 10.405 -31.023 8.134 1.00 64.62 194 THR A CA 1
ATOM 1477 C C . THR A 1 194 ? 9.656 -31.962 9.081 1.00 64.62 194 THR A C 1
ATOM 1479 O O . THR A 1 194 ? 9.901 -33.161 9.050 1.00 64.62 194 THR A O 1
ATOM 1482 N N . GLU A 1 195 ? 8.748 -31.435 9.910 1.00 53.75 195 GLU A N 1
ATOM 1483 C CA . GLU A 1 195 ? 7.885 -32.217 10.813 1.00 53.75 195 GLU A CA 1
ATOM 1484 C C . GLU A 1 195 ? 6.515 -32.594 10.198 1.00 53.75 195 GLU A C 1
ATOM 1486 O O . GLU A 1 195 ? 5.582 -32.917 10.931 1.00 53.75 195 GLU A O 1
ATOM 1491 N N . TYR A 1 196 ? 6.391 -32.569 8.864 1.00 45.69 196 TYR A N 1
ATOM 1492 C CA . TYR A 1 196 ? 5.220 -33.041 8.106 1.00 45.69 196 TYR A CA 1
ATOM 1493 C C . TYR A 1 196 ? 5.603 -34.098 7.071 1.00 45.69 196 TYR A C 1
ATOM 1495 O O . TYR A 1 196 ? 6.637 -33.904 6.390 1.00 45.69 196 TYR A O 1
#

Sequence (196 aa):
MSAVLAEKLVRETPPASEHYGKKNRIPEHLLARLWQKKAARQEWLRTHGGTKIRVIYPGSLGTGAGPDFRNALLEVEGQGIVRGDVEIHVRQKDWKSHGHGGDPNYNGVVLHAALEVESQDTQLQSGRHAPVVSLMPLFAVESVAVNGTRTPASPANASLWALLGQQGYPAPQSPGGMGELLDLAGDRRFLAKTEY

Foldseek 3Di:
DDDDDDDDDDDPDPPDPPPPPPDDDDDQVVLLVLLQVFQQVDPWWAFPVGKTKHWLHSADADDDDAARHFFTWMQTVPPGIDTFGEHEDQAPCVCVVVPQQQDPSHVRHQEYEYQHDDHQWDHHNVRDTHGYTHSVVSPDDDPPPPDDDDDPPDCSVVVVQVVVVVVVQHDQPDPVSVVVSVVVVVVVVVVVVVVD

pLDDT: mean 80.02, std 20.93, range [34.38, 98.75]